Protein AF-A0A0J9U0A6-F1 (afdb_monomer)

pLDDT: mean 77.42, std 17.1, range [29.11, 96.19]

Solvent-accessible surface area (backbone atoms only — not comparable to full-atom values): 11423 Å² total; per-residue (Å²): 134,82,76,80,80,79,71,84,78,78,53,55,65,60,54,49,55,50,34,58,77,68,61,58,59,59,79,59,42,63,74,74,61,66,79,68,79,64,63,93,48,80,69,36,52,88,35,67,52,95,61,72,86,31,48,66,60,28,51,53,36,28,49,50,50,53,50,50,40,59,47,27,71,47,81,54,62,71,63,29,52,52,51,33,61,46,47,34,39,54,53,42,44,54,51,26,68,72,67,70,45,39,79,43,32,62,89,76,38,91,59,41,67,63,55,63,49,32,61,77,62,54,82,55,54,94,47,100,59,81,80,62,66,71,80,83,66,88,90,46,27,30,44,56,44,48,41,49,39,52,46,50,48,49,64,74,41,41,67,65,52,56,62,59,49,79,74,71,70,60,65,65,59,51,56,46,49,56,52,47,50,50,55,52,52,56,56,57,62,76,76,113

InterPro domains:
  IPR008780 Plasmodium vivax Vir [PF05795] (22-166)

Structure (mmCIF, N/CA/C/O backbone):
data_AF-A0A0J9U0A6-F1
#
_entry.id   AF-A0A0J9U0A6-F1
#
loop_
_atom_site.group_PDB
_atom_site.id
_atom_site.type_symbol
_atom_site.label_atom_id
_atom_site.label_alt_id
_atom_site.label_comp_id
_atom_site.label_asym_id
_atom_site.label_entity_id
_atom_site.label_seq_id
_atom_site.pdbx_PDB_ins_code
_atom_site.Cartn_x
_atom_site.Cartn_y
_atom_site.Cartn_z
_atom_site.occupancy
_atom_site.B_iso_or_equiv
_atom_site.auth_seq_id
_atom_site.auth_comp_id
_atom_site.auth_asym_id
_atom_site.auth_atom_id
_atom_site.pdbx_PDB_model_num
ATOM 1 N N . MET A 1 1 ? -22.517 29.466 -27.491 1.00 37.78 1 MET A N 1
ATOM 2 C CA . MET A 1 1 ? -21.811 28.963 -26.291 1.00 37.78 1 MET A CA 1
ATOM 3 C C . MET A 1 1 ? -21.551 27.479 -26.495 1.00 37.78 1 MET A C 1
ATOM 5 O O . MET A 1 1 ? -22.507 26.733 -26.661 1.00 37.78 1 MET A O 1
ATOM 9 N N . ALA A 1 2 ? -20.288 27.066 -26.609 1.00 37.69 2 ALA A N 1
ATOM 10 C CA . ALA A 1 2 ? -19.943 25.663 -26.819 1.00 37.69 2 ALA A CA 1
ATOM 11 C C . ALA A 1 2 ? -20.146 24.882 -25.512 1.00 37.69 2 ALA A C 1
ATOM 13 O O . ALA A 1 2 ? -19.613 25.260 -24.470 1.00 37.69 2 ALA A O 1
ATOM 14 N N . LYS A 1 3 ? -20.943 23.812 -25.573 1.00 31.53 3 LYS A N 1
ATOM 15 C CA . LYS A 1 3 ? -21.128 22.851 -24.481 1.00 31.53 3 LYS A CA 1
ATOM 16 C C . LYS A 1 3 ? -19.751 22.280 -24.110 1.00 31.53 3 LYS A C 1
ATOM 18 O O . LYS A 1 3 ? -19.055 21.833 -25.024 1.00 31.53 3 LYS A O 1
ATOM 23 N N . PRO A 1 4 ? -19.325 22.295 -22.833 1.00 37.16 4 PRO A N 1
ATOM 24 C CA . PRO A 1 4 ? -18.045 21.709 -22.467 1.00 37.16 4 PRO A CA 1
ATOM 25 C C . PRO A 1 4 ? -18.072 20.228 -22.848 1.00 37.16 4 PRO A C 1
ATOM 27 O O . PRO A 1 4 ? -18.982 19.491 -22.461 1.00 37.16 4 PRO A O 1
ATOM 30 N N . ALA A 1 5 ? -17.106 19.814 -23.669 1.00 34.69 5 ALA A N 1
ATOM 31 C CA . ALA A 1 5 ? -16.924 18.420 -24.029 1.00 34.69 5 ALA A CA 1
ATOM 32 C C . ALA A 1 5 ? -16.617 17.649 -22.742 1.00 34.69 5 ALA A C 1
ATOM 34 O O . ALA A 1 5 ? -15.553 17.814 -22.141 1.00 34.69 5 ALA A O 1
ATOM 35 N N . VAL A 1 6 ? -17.581 16.847 -22.288 1.00 39.19 6 VAL A N 1
ATOM 36 C CA . VAL A 1 6 ? -17.389 15.941 -21.158 1.00 39.19 6 VAL A CA 1
ATOM 37 C C . VAL A 1 6 ? -16.354 14.924 -21.610 1.00 39.19 6 VAL A C 1
ATOM 39 O O . VAL A 1 6 ? -16.625 14.047 -22.428 1.00 39.19 6 VAL A O 1
ATOM 42 N N . THR A 1 7 ? -15.130 15.109 -21.130 1.00 42.50 7 THR A N 1
ATOM 43 C CA . THR A 1 7 ? -14.046 14.156 -21.340 1.00 42.50 7 THR A CA 1
ATOM 44 C C . THR A 1 7 ? -14.505 12.817 -20.756 1.00 42.50 7 THR A C 1
ATOM 46 O O . THR A 1 7 ? -14.960 12.821 -19.610 1.00 42.50 7 THR A O 1
ATOM 49 N N . PRO A 1 8 ? -14.428 11.685 -21.480 1.00 46.38 8 PRO A N 1
ATOM 50 C CA . PRO A 1 8 ? -14.866 10.405 -20.937 1.00 46.38 8 PRO A CA 1
ATOM 51 C C . PRO A 1 8 ? -14.016 10.070 -19.709 1.00 46.38 8 PRO A C 1
ATOM 53 O O . PRO A 1 8 ? -12.821 9.799 -19.828 1.00 46.38 8 PRO A O 1
ATOM 56 N N . VAL A 1 9 ? -14.615 10.133 -18.520 1.00 56.09 9 VAL A N 1
ATOM 57 C CA . VAL A 1 9 ? -13.974 9.668 -17.289 1.00 56.09 9 VAL A CA 1
ATOM 58 C C . VAL A 1 9 ? -13.986 8.150 -17.356 1.00 56.09 9 VAL A C 1
ATOM 60 O O . VAL A 1 9 ? -15.035 7.523 -17.264 1.00 56.09 9 VAL A O 1
ATOM 63 N N . ILE A 1 10 ? -12.820 7.561 -17.581 1.00 61.19 10 ILE A N 1
ATOM 64 C CA . ILE A 1 10 ? -12.669 6.108 -17.618 1.00 61.19 10 ILE A CA 1
ATOM 65 C C . ILE A 1 10 ? -12.859 5.571 -16.207 1.00 61.19 10 ILE A C 1
ATOM 67 O O . ILE A 1 10 ? -12.280 6.097 -15.249 1.00 61.19 10 ILE A O 1
ATOM 71 N N . SER A 1 11 ? -13.671 4.526 -16.082 1.00 69.94 11 SER A N 1
ATOM 72 C CA . SER A 1 11 ? -13.896 3.873 -14.799 1.00 69.94 11 SER A CA 1
ATOM 73 C C . SER A 1 11 ? -12.709 2.975 -14.432 1.00 69.94 11 SER A C 1
ATOM 75 O O . SER A 1 11 ? -12.018 2.451 -15.308 1.00 69.94 11 SER A O 1
ATOM 77 N N . ALA A 1 12 ? -12.471 2.751 -13.136 1.00 69.62 12 ALA A N 1
ATOM 78 C CA . ALA A 1 12 ? -11.478 1.766 -12.699 1.00 69.62 12 ALA A CA 1
ATOM 79 C C . ALA A 1 12 ? -11.759 0.371 -13.292 1.00 69.62 12 ALA A C 1
ATOM 81 O O . ALA A 1 12 ? -10.829 -0.329 -13.682 1.00 69.62 12 ALA A O 1
ATOM 82 N N . LYS A 1 13 ? -13.041 0.023 -13.456 1.00 72.19 13 LYS A N 1
ATOM 83 C CA . LYS A 1 13 ? -13.503 -1.245 -14.033 1.00 72.19 13 LYS A CA 1
ATOM 84 C C . LYS A 1 13 ? -13.041 -1.454 -15.477 1.00 72.19 13 LYS A C 1
ATOM 86 O O . LYS A 1 13 ? -12.636 -2.556 -15.837 1.00 72.19 13 LYS A O 1
ATOM 91 N N . ASP A 1 14 ? -13.070 -0.404 -16.296 1.00 69.81 14 ASP A N 1
ATOM 92 C CA . ASP A 1 14 ? -12.570 -0.486 -17.671 1.00 69.81 14 ASP A CA 1
ATOM 93 C C . ASP A 1 14 ? -11.065 -0.780 -17.666 1.00 69.81 14 ASP A C 1
ATOM 95 O O . ASP A 1 14 ? -10.601 -1.694 -18.346 1.00 69.81 14 ASP A O 1
ATOM 99 N N . LEU A 1 15 ? -10.305 -0.048 -16.845 1.00 67.06 15 LEU A N 1
ATOM 100 C CA . LEU A 1 15 ? -8.858 -0.228 -16.712 1.00 67.06 15 LEU A CA 1
ATOM 101 C C . LEU A 1 15 ? -8.478 -1.621 -16.179 1.00 67.06 15 LEU A C 1
ATOM 103 O O . LEU A 1 15 ? -7.454 -2.163 -16.588 1.00 67.06 15 LEU A O 1
ATOM 107 N N . GLU A 1 16 ? -9.281 -2.213 -15.292 1.00 73.19 16 GLU A N 1
ATOM 108 C CA . GLU A 1 16 ? -9.064 -3.580 -14.800 1.00 73.19 16 GLU A CA 1
ATOM 109 C C . GLU A 1 16 ? -9.235 -4.622 -15.895 1.00 73.19 16 GLU A C 1
ATOM 111 O O . GLU A 1 16 ? -8.347 -5.453 -16.080 1.00 73.19 16 GLU A O 1
ATOM 116 N N . LYS A 1 17 ? -10.338 -4.539 -16.650 1.00 74.56 17 LYS A N 1
ATOM 117 C CA . LYS A 1 17 ? -10.610 -5.444 -17.770 1.00 74.56 17 LYS A CA 1
ATOM 118 C C . LYS A 1 17 ? -9.452 -5.439 -18.767 1.00 74.56 17 LYS A C 1
ATOM 120 O O . LYS A 1 17 ? -8.983 -6.479 -19.211 1.00 74.56 17 LYS A O 1
ATOM 125 N N . ILE A 1 18 ? -8.945 -4.249 -19.056 1.00 67.81 18 ILE A N 1
ATOM 126 C CA . ILE A 1 18 ? -7.792 -4.037 -19.926 1.00 67.81 18 ILE A CA 1
ATOM 127 C C . ILE A 1 18 ? -6.525 -4.677 -19.344 1.00 67.81 18 ILE A C 1
ATOM 129 O O . ILE A 1 18 ? -5.776 -5.342 -20.057 1.00 67.81 18 ILE A O 1
ATOM 133 N N . ALA A 1 19 ? -6.246 -4.454 -18.056 1.00 70.88 19 ALA A N 1
ATOM 134 C CA . ALA A 1 19 ? -5.067 -5.019 -17.404 1.00 70.88 19 ALA A CA 1
ATOM 135 C C . ALA A 1 19 ? -5.094 -6.557 -17.410 1.00 70.88 19 ALA A C 1
ATOM 137 O O . ALA A 1 19 ? -4.038 -7.186 -17.502 1.00 70.88 19 ALA A O 1
ATOM 138 N N . GLU A 1 20 ? -6.288 -7.149 -17.345 1.00 75.94 20 GLU A N 1
ATOM 139 C CA . GLU A 1 20 ? -6.523 -8.588 -17.472 1.00 75.94 20 GLU A CA 1
ATOM 140 C C . GLU A 1 20 ? -6.331 -9.086 -18.909 1.00 75.94 20 GLU A C 1
ATOM 142 O O . GLU A 1 20 ? -5.559 -10.023 -19.115 1.00 75.94 20 GLU A O 1
ATOM 147 N N . GLU A 1 21 ? -6.946 -8.432 -19.902 1.00 72.31 21 GLU A N 1
ATOM 148 C CA . GLU A 1 21 ? -6.785 -8.750 -21.332 1.00 72.31 21 GLU A CA 1
ATOM 149 C C . GLU A 1 21 ? -5.304 -8.739 -21.748 1.00 72.31 21 GLU A C 1
ATOM 151 O O . GLU A 1 21 ? -4.822 -9.648 -22.425 1.00 72.31 21 GLU A O 1
ATOM 156 N N . LEU A 1 22 ? -4.551 -7.748 -21.268 1.00 68.75 22 LEU A N 1
ATOM 157 C CA . LEU A 1 22 ? -3.127 -7.585 -21.559 1.00 68.75 22 LEU A CA 1
ATOM 158 C C . LEU A 1 22 ? -2.205 -8.406 -20.644 1.00 68.75 22 LEU A C 1
ATOM 160 O O . LEU A 1 22 ? -0.981 -8.346 -20.797 1.00 68.75 22 LEU A O 1
ATOM 164 N N . LYS A 1 23 ? -2.770 -9.169 -19.698 1.00 71.75 23 LYS A N 1
ATOM 165 C CA . LYS A 1 23 ? -2.043 -9.971 -18.699 1.00 71.75 23 LYS A CA 1
ATOM 166 C C . LYS A 1 23 ? -0.973 -9.162 -17.946 1.00 71.75 23 LYS A C 1
ATOM 168 O O . LYS A 1 23 ? 0.093 -9.681 -17.631 1.00 71.75 23 LYS A O 1
ATOM 173 N N . LEU A 1 24 ? -1.247 -7.887 -17.656 1.00 68.62 24 LEU A N 1
ATOM 174 C CA . LEU A 1 24 ? -0.290 -6.960 -17.024 1.00 68.62 24 LEU A CA 1
ATOM 175 C C . LEU A 1 24 ? -0.207 -7.118 -15.502 1.00 68.62 24 LEU A C 1
ATOM 177 O O . LEU A 1 24 ? 0.752 -6.653 -14.887 1.00 68.62 24 LEU A O 1
ATOM 181 N N . LYS A 1 25 ? -1.212 -7.756 -14.889 1.00 62.50 25 LYS A N 1
ATOM 182 C CA . LYS A 1 25 ? -1.299 -7.990 -13.437 1.00 62.50 25 LYS A CA 1
ATOM 183 C C . LYS A 1 25 ? -0.138 -8.844 -12.884 1.00 62.50 25 LYS A C 1
ATOM 185 O O . LYS A 1 25 ? 0.204 -8.742 -11.713 1.00 62.50 25 LYS A O 1
ATOM 190 N N . THR A 1 26 ? 0.527 -9.642 -13.719 1.00 60.81 26 THR A N 1
ATOM 191 C CA . THR A 1 26 ? 1.340 -10.786 -13.271 1.00 60.81 26 THR A CA 1
ATOM 192 C C . THR A 1 26 ? 2.648 -10.445 -12.543 1.00 60.81 26 THR A C 1
ATOM 194 O O . THR A 1 26 ? 3.095 -11.248 -11.732 1.00 60.81 26 THR A O 1
ATOM 197 N N . PHE A 1 27 ? 3.273 -9.278 -12.757 1.00 58.69 27 PHE A N 1
ATOM 198 C CA . PHE A 1 27 ? 4.622 -9.041 -12.205 1.00 58.69 27 PHE A CA 1
ATOM 199 C C . PHE A 1 27 ? 4.643 -8.775 -10.692 1.00 58.69 27 PHE A C 1
ATOM 201 O O . PHE A 1 27 ? 5.510 -9.270 -9.968 1.00 58.69 27 PHE A O 1
ATOM 208 N N . TYR A 1 28 ? 3.700 -7.966 -10.209 1.00 67.94 28 TYR A N 1
ATOM 209 C CA . TYR A 1 28 ? 3.617 -7.626 -8.791 1.00 67.94 28 TYR A CA 1
ATOM 210 C C . TYR A 1 28 ? 2.664 -8.556 -8.057 1.00 67.94 28 TYR A C 1
ATOM 212 O O . T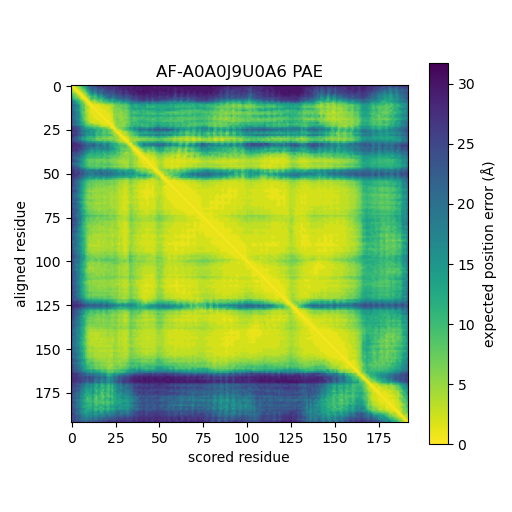YR A 1 28 ? 2.948 -8.936 -6.921 1.00 67.94 28 TYR A O 1
ATOM 220 N N . ASP A 1 29 ? 1.570 -8.962 -8.699 1.00 66.38 29 ASP A N 1
ATOM 221 C CA . ASP A 1 29 ? 0.542 -9.732 -8.020 1.00 66.38 29 ASP A CA 1
ATOM 222 C C . ASP A 1 29 ? 1.099 -11.083 -7.537 1.00 66.38 29 ASP A C 1
ATOM 224 O O . ASP A 1 29 ? 0.850 -11.433 -6.396 1.00 66.38 29 ASP A O 1
ATOM 228 N N . ASP A 1 30 ? 2.009 -11.763 -8.242 1.00 72.19 30 ASP A N 1
ATOM 229 C CA . ASP A 1 30 ? 2.648 -12.993 -7.725 1.00 72.19 30 ASP A CA 1
ATOM 230 C C . ASP A 1 30 ? 3.399 -12.802 -6.389 1.00 72.19 30 ASP A C 1
ATOM 232 O O . ASP A 1 30 ? 3.456 -13.709 -5.551 1.00 72.19 30 ASP A O 1
ATOM 236 N N . PHE A 1 31 ? 3.974 -11.617 -6.158 1.00 78.81 31 PHE A N 1
ATOM 237 C CA . PHE A 1 31 ? 4.655 -11.284 -4.904 1.00 78.81 31 PHE A CA 1
ATOM 238 C C . PHE A 1 31 ? 3.658 -11.018 -3.767 1.00 78.81 31 PHE A C 1
ATOM 240 O O . PHE A 1 31 ? 3.891 -11.434 -2.627 1.00 78.81 31 PHE A O 1
ATOM 247 N N . PHE A 1 32 ? 2.542 -10.352 -4.078 1.00 78.50 32 PHE A N 1
ATOM 248 C CA . PHE A 1 32 ? 1.538 -9.919 -3.101 1.00 78.50 32 PHE A CA 1
ATOM 249 C C . PHE A 1 32 ? 0.385 -10.924 -2.893 1.00 78.50 32 PHE A C 1
ATOM 251 O O . PHE A 1 32 ? -0.249 -10.909 -1.843 1.00 78.50 32 PHE A O 1
ATOM 258 N N . LEU A 1 33 ? 0.150 -11.846 -3.832 1.00 70.94 33 LEU A N 1
ATOM 259 C CA . LEU A 1 33 ? -0.950 -12.819 -3.828 1.00 70.94 33 LEU A CA 1
ATOM 260 C C . LEU A 1 33 ? -0.649 -14.097 -3.045 1.00 70.94 33 LEU A C 1
ATOM 262 O O . LEU A 1 33 ? -1.589 -14.801 -2.680 1.00 70.94 33 LEU A O 1
ATOM 266 N N . LYS A 1 34 ? 0.626 -14.451 -2.804 1.00 59.38 34 LYS A N 1
ATOM 267 C CA . LYS A 1 34 ? 0.972 -15.751 -2.195 1.00 59.38 34 LYS A CA 1
ATOM 268 C C . LYS A 1 34 ? 0.259 -15.928 -0.855 1.00 59.38 34 LYS A C 1
ATOM 270 O O . LYS A 1 34 ? 0.662 -15.337 0.142 1.00 59.38 34 LYS A O 1
ATOM 275 N N . SER A 1 35 ? -0.740 -16.802 -0.834 1.00 53.44 35 SER A N 1
ATOM 276 C CA . SER A 1 35 ? -1.787 -16.982 0.179 1.00 53.44 35 SER A CA 1
ATOM 277 C C . SER A 1 35 ? -1.355 -17.687 1.469 1.00 53.44 35 SER A C 1
ATOM 279 O O . SER A 1 35 ? -2.183 -18.305 2.138 1.00 53.44 35 SER A O 1
ATOM 281 N N . GLU A 1 36 ? -0.071 -17.655 1.829 1.00 62.94 36 GLU A N 1
ATOM 282 C CA . GLU A 1 36 ? 0.323 -18.186 3.136 1.00 62.94 36 GLU A CA 1
ATOM 283 C C . GLU A 1 36 ? -0.373 -17.365 4.217 1.00 62.94 36 GLU A C 1
ATOM 285 O O . GLU A 1 36 ? -0.343 -16.127 4.186 1.00 62.94 36 GLU A O 1
ATOM 290 N N . GLN A 1 37 ? -1.002 -18.075 5.153 1.00 66.38 37 GLN A N 1
ATOM 291 C CA . GLN A 1 37 ? -1.654 -17.468 6.301 1.00 66.38 37 GLN A CA 1
ATOM 292 C C . GLN A 1 37 ? -0.655 -16.536 6.997 1.00 66.38 37 GLN A C 1
ATOM 294 O O . GLN A 1 37 ? 0.461 -16.970 7.312 1.00 66.38 37 GLN A O 1
ATOM 299 N N . PRO A 1 38 ? -1.001 -15.252 7.187 1.00 69.75 38 PRO A N 1
ATOM 300 C CA . PRO A 1 38 ? -0.098 -14.319 7.829 1.00 69.75 38 PRO A CA 1
AT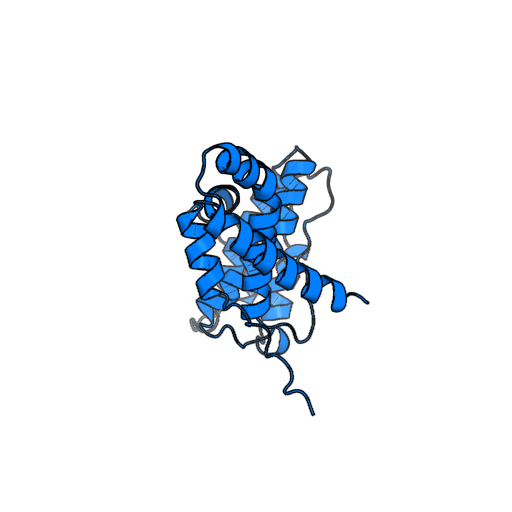OM 301 C C . PRO A 1 38 ? 0.259 -14.808 9.236 1.00 69.75 38 PRO A C 1
ATOM 303 O O . PRO A 1 38 ? -0.616 -15.201 10.009 1.00 69.75 38 PRO A O 1
ATOM 306 N N . LYS A 1 39 ? 1.550 -14.792 9.575 1.00 79.88 39 LYS A N 1
ATOM 307 C CA . LYS A 1 39 ? 1.995 -15.110 10.936 1.00 79.88 39 LYS A CA 1
ATOM 308 C C . LYS A 1 39 ? 1.559 -13.990 11.886 1.00 79.88 39 LYS A C 1
ATOM 310 O O . LYS A 1 39 ? 1.524 -12.838 11.451 1.00 79.88 39 LYS A O 1
ATOM 315 N N . PRO A 1 40 ? 1.273 -14.288 13.166 1.00 83.62 40 PRO A N 1
ATOM 316 C CA . PRO A 1 40 ? 1.069 -13.252 14.172 1.00 83.62 40 PRO A CA 1
ATOM 317 C C . PRO A 1 40 ? 2.245 -12.271 14.185 1.00 83.62 40 PRO A C 1
ATOM 319 O O . PRO A 1 40 ? 3.399 -12.693 14.130 1.00 83.62 40 PRO A O 1
ATOM 322 N N . ALA A 1 41 ? 1.948 -10.976 14.268 1.00 87.88 41 ALA A N 1
ATOM 323 C CA . ALA A 1 41 ? 2.955 -9.924 14.257 1.00 87.88 41 ALA A CA 1
ATOM 324 C C . ALA A 1 41 ? 2.672 -8.894 15.352 1.00 87.88 41 ALA A C 1
ATOM 326 O O . ALA A 1 41 ? 1.570 -8.346 15.424 1.00 87.88 41 ALA A O 1
ATOM 327 N N . ASP A 1 42 ? 3.683 -8.589 16.169 1.00 91.44 42 ASP A N 1
ATOM 328 C CA . ASP A 1 42 ? 3.570 -7.643 17.286 1.00 91.44 42 ASP A CA 1
ATOM 329 C C . ASP A 1 42 ? 3.008 -6.268 16.884 1.00 91.44 42 ASP A C 1
ATOM 331 O O . ASP A 1 42 ? 2.118 -5.776 17.585 1.00 91.44 42 ASP A O 1
ATOM 335 N N . PRO A 1 43 ? 3.409 -5.659 15.744 1.00 92.31 43 PRO A N 1
ATOM 336 C CA . PRO A 1 43 ? 2.822 -4.399 15.287 1.00 92.31 43 PRO A CA 1
ATOM 337 C C . PRO A 1 43 ? 1.302 -4.443 15.068 1.00 92.31 43 PRO A C 1
ATOM 339 O O . PRO A 1 43 ? 0.658 -3.395 15.113 1.00 92.31 43 PRO A O 1
ATOM 342 N N . CYS A 1 44 ? 0.729 -5.632 14.852 1.00 94.12 44 CYS A N 1
ATOM 343 C CA . CYS A 1 44 ? -0.690 -5.842 14.569 1.00 94.12 44 CYS A CA 1
ATOM 344 C C . CYS A 1 44 ? -1.542 -6.151 15.802 1.00 94.12 44 CYS A C 1
ATOM 346 O O . CYS A 1 44 ? -2.767 -6.190 15.686 1.00 94.12 44 CYS A O 1
ATOM 348 N N . LYS A 1 45 ? -0.934 -6.314 16.985 1.00 91.75 45 LYS A N 1
ATOM 349 C CA . LYS A 1 45 ? -1.653 -6.605 18.240 1.00 91.75 45 LYS A CA 1
ATOM 350 C C . LYS A 1 45 ? -2.695 -5.546 18.608 1.00 91.75 45 LYS A C 1
ATOM 352 O O . LYS A 1 45 ? -3.687 -5.853 19.250 1.00 91.75 45 LYS A O 1
ATOM 357 N N . ILE A 1 46 ? -2.533 -4.308 18.140 1.00 90.25 46 ILE A N 1
ATOM 358 C CA . ILE A 1 46 ? -3.506 -3.216 18.341 1.00 90.25 46 ILE A CA 1
ATOM 359 C C . ILE A 1 46 ? -4.885 -3.482 17.705 1.00 90.25 46 ILE A C 1
ATOM 361 O O . ILE A 1 46 ? -5.869 -2.820 18.047 1.00 90.25 46 ILE A O 1
ATOM 365 N N . PHE A 1 47 ? -4.955 -4.434 16.770 1.00 90.50 47 PHE A N 1
ATOM 366 C CA . PHE A 1 47 ? -6.186 -4.882 16.119 1.00 90.50 47 PHE A CA 1
ATOM 367 C C . PHE A 1 47 ? -6.715 -6.197 16.709 1.00 90.50 47 PHE A C 1
ATOM 369 O O . PHE A 1 47 ? -7.723 -6.717 16.238 1.00 90.50 47 PHE A O 1
ATOM 376 N N . GLU A 1 48 ? -6.060 -6.749 17.733 1.00 86.56 48 GLU A N 1
ATOM 377 C CA . GLU A 1 48 ? -6.567 -7.910 18.459 1.00 86.56 48 GLU A CA 1
ATOM 378 C C . GLU A 1 48 ? -7.682 -7.459 19.396 1.00 86.56 48 GLU A C 1
ATOM 380 O O . GLU A 1 48 ? -7.458 -6.746 20.373 1.00 86.56 48 GLU A O 1
ATOM 385 N N . THR A 1 49 ? -8.910 -7.854 19.073 1.00 78.00 49 THR A N 1
ATOM 386 C CA . THR A 1 49 ? -10.083 -7.589 19.904 1.00 78.00 49 THR A CA 1
ATOM 387 C C . THR A 1 49 ? -10.851 -8.888 20.151 1.00 78.00 49 THR A C 1
ATOM 389 O O . THR A 1 49 ? -10.945 -9.708 19.235 1.00 78.00 49 THR A O 1
ATOM 392 N N . PRO A 1 50 ? -11.417 -9.091 21.358 1.00 72.12 50 PRO A N 1
ATOM 393 C CA . PRO A 1 50 ? -12.254 -10.260 21.650 1.00 72.12 50 PRO A CA 1
ATOM 394 C C . PRO A 1 50 ? -13.483 -10.337 20.734 1.00 72.12 50 PRO A C 1
ATOM 396 O O . PRO A 1 50 ? -13.833 -11.402 20.231 1.00 72.12 50 PRO A O 1
ATOM 399 N N . ASP A 1 51 ? -14.090 -9.184 20.451 1.00 67.19 51 ASP A N 1
ATOM 400 C CA . ASP A 1 51 ? -15.142 -9.052 19.452 1.00 67.19 51 ASP A CA 1
ATOM 401 C C . ASP A 1 51 ? -14.476 -8.883 18.085 1.00 67.19 51 ASP A C 1
ATOM 403 O O . ASP A 1 51 ? -13.696 -7.949 17.918 1.00 67.19 51 ASP A O 1
ATOM 407 N N . LYS A 1 52 ? -14.807 -9.702 17.083 1.00 72.62 52 LYS A N 1
ATOM 408 C CA . LYS A 1 52 ? -14.249 -9.702 15.705 1.00 72.62 52 LYS A CA 1
ATOM 409 C C . LYS A 1 52 ? -14.349 -8.378 14.910 1.00 72.62 52 LYS A C 1
ATOM 411 O O . LYS A 1 52 ? -14.075 -8.339 13.717 1.00 72.62 52 LYS A O 1
ATOM 416 N N . LYS A 1 53 ? -14.723 -7.272 15.555 1.00 75.00 53 LYS A N 1
ATOM 417 C CA . LYS A 1 53 ? -14.915 -5.927 14.995 1.00 75.00 53 LYS A CA 1
ATOM 418 C C . LYS A 1 53 ? -13.703 -5.394 14.224 1.00 75.00 53 LYS A C 1
ATOM 420 O O . LYS A 1 53 ? -13.911 -4.584 13.333 1.00 75.00 53 LYS A O 1
ATOM 425 N N . LYS A 1 54 ? -12.481 -5.832 14.557 1.00 83.38 54 LYS A N 1
ATOM 426 C CA . LYS A 1 54 ? -11.229 -5.413 13.897 1.00 83.38 54 LYS A CA 1
ATOM 427 C C . LYS A 1 54 ? -10.531 -6.527 13.107 1.00 83.38 54 LYS A C 1
ATOM 429 O O . LYS A 1 54 ? -9.341 -6.432 12.808 1.00 83.38 54 LYS A O 1
ATOM 434 N N . GLU A 1 55 ? -11.237 -7.618 12.803 1.00 88.12 55 GLU A N 1
ATOM 435 C CA . GLU A 1 55 ? -10.649 -8.772 12.108 1.00 88.12 55 GLU A CA 1
ATOM 436 C C . GLU A 1 55 ? -10.123 -8.391 10.715 1.00 88.12 55 GLU A C 1
ATOM 438 O O . GLU A 1 55 ? -9.038 -8.817 10.319 1.00 88.12 55 GLU A O 1
ATOM 443 N N . ASN A 1 56 ? -10.833 -7.507 10.013 1.00 89.25 56 ASN A N 1
ATOM 444 C CA . ASN A 1 56 ? -10.422 -7.002 8.707 1.00 89.25 56 ASN A CA 1
ATOM 445 C C . ASN A 1 56 ? -9.126 -6.181 8.781 1.00 89.25 56 ASN A C 1
ATOM 447 O O . ASN A 1 56 ? -8.182 -6.436 8.033 1.00 89.25 56 ASN A O 1
ATOM 451 N N . GLU A 1 57 ? -9.043 -5.232 9.710 1.00 91.19 57 GLU A N 1
ATOM 452 C CA . GLU A 1 57 ? -7.848 -4.421 9.939 1.00 91.19 57 GLU A CA 1
ATOM 453 C C . GLU A 1 57 ? -6.661 -5.272 10.375 1.00 91.19 57 GLU A C 1
ATOM 455 O O . GLU A 1 57 ? -5.543 -5.073 9.896 1.00 91.19 57 GLU A O 1
ATOM 460 N N . ARG A 1 58 ? -6.902 -6.261 11.244 1.00 91.88 58 ARG A N 1
ATOM 461 C CA . ARG A 1 58 ? -5.880 -7.227 11.642 1.00 91.88 58 ARG A CA 1
ATOM 462 C C . ARG A 1 58 ? -5.351 -7.971 10.419 1.00 91.88 58 ARG A C 1
ATOM 464 O O . ARG A 1 58 ? -4.139 -8.047 10.247 1.00 91.88 58 ARG A O 1
ATOM 471 N N . ASN A 1 59 ? -6.228 -8.453 9.541 1.00 90.50 59 ASN A N 1
ATOM 472 C CA . ASN A 1 59 ? -5.829 -9.163 8.327 1.00 90.50 59 ASN A CA 1
ATOM 473 C C . ASN A 1 59 ? -4.997 -8.283 7.380 1.00 90.50 59 ASN A C 1
ATOM 475 O O . ASN A 1 59 ? -3.947 -8.733 6.915 1.00 90.50 59 ASN A O 1
ATOM 479 N N . ILE A 1 60 ? -5.401 -7.026 7.147 1.00 92.44 60 ILE A N 1
ATOM 480 C CA . ILE A 1 60 ? -4.603 -6.065 6.359 1.00 92.44 60 ILE A CA 1
ATOM 481 C C . ILE A 1 60 ? -3.233 -5.872 7.001 1.00 92.44 60 ILE A C 1
ATOM 483 O O . ILE A 1 60 ? -2.213 -5.955 6.317 1.00 92.44 60 ILE A O 1
ATOM 487 N N . CYS A 1 61 ? -3.202 -5.637 8.314 1.00 94.56 61 CYS A N 1
ATOM 488 C CA . CYS A 1 61 ? -1.965 -5.414 9.044 1.00 94.56 61 CYS A CA 1
ATOM 489 C C . CYS A 1 61 ? -1.004 -6.594 8.888 1.00 94.56 61 CYS A C 1
ATOM 491 O O . CYS A 1 61 ? 0.151 -6.394 8.519 1.00 94.56 61 CYS A O 1
ATOM 493 N N . LEU A 1 62 ? -1.468 -7.826 9.114 1.00 92.75 62 LEU A N 1
ATOM 494 C CA . LEU A 1 62 ? -0.597 -8.999 9.059 1.00 92.75 62 LEU A CA 1
ATOM 495 C C . LEU A 1 62 ? -0.051 -9.240 7.640 1.00 92.75 62 LEU A C 1
ATOM 497 O O . LEU A 1 62 ? 1.126 -9.574 7.482 1.00 92.75 62 LEU A O 1
ATOM 501 N N . LYS A 1 63 ? -0.866 -9.019 6.598 1.00 92.38 63 LYS A N 1
ATOM 502 C CA . LYS A 1 63 ? -0.386 -9.045 5.207 1.00 92.38 63 LYS A CA 1
ATOM 503 C C . LYS A 1 63 ? 0.662 -7.951 4.959 1.00 92.38 63 LYS A C 1
ATOM 505 O O . LYS A 1 63 ? 1.723 -8.238 4.410 1.00 92.38 63 LYS A O 1
ATOM 510 N N . LEU A 1 64 ? 0.406 -6.721 5.416 1.00 93.75 64 LEU A N 1
ATOM 511 C CA . LEU A 1 64 ? 1.322 -5.586 5.268 1.00 93.75 64 LEU A CA 1
ATOM 512 C C . LEU A 1 64 ? 2.680 -5.866 5.929 1.00 93.75 64 LEU A C 1
ATOM 514 O O . LEU A 1 64 ? 3.709 -5.648 5.292 1.00 93.75 64 LEU A O 1
ATOM 518 N N . VAL A 1 65 ? 2.696 -6.394 7.160 1.00 93.31 65 VAL A N 1
ATOM 519 C CA . VAL A 1 65 ? 3.936 -6.791 7.852 1.00 93.31 65 VAL A CA 1
ATOM 520 C C . VAL A 1 65 ? 4.721 -7.800 7.019 1.00 93.31 65 VAL A C 1
ATOM 522 O O . VAL A 1 65 ? 5.895 -7.577 6.735 1.00 93.31 65 VAL A O 1
ATOM 525 N N . ARG A 1 66 ? 4.061 -8.861 6.548 1.00 91.25 66 ARG A N 1
ATOM 526 C CA . ARG A 1 66 ? 4.705 -9.897 5.733 1.00 91.25 66 ARG A CA 1
ATOM 527 C C . ARG A 1 66 ? 5.306 -9.340 4.443 1.00 91.25 66 ARG A C 1
ATOM 529 O O . ARG A 1 66 ? 6.395 -9.751 4.047 1.00 91.25 66 ARG A O 1
ATOM 536 N N . HIS A 1 67 ? 4.615 -8.427 3.762 1.00 91.50 67 HIS A N 1
ATOM 537 C CA . HIS A 1 67 ? 5.163 -7.801 2.559 1.00 91.50 67 HIS A CA 1
ATOM 538 C C . HIS A 1 67 ? 6.377 -6.931 2.881 1.00 91.50 67 HIS A C 1
ATOM 540 O O . HIS A 1 67 ? 7.370 -6.999 2.163 1.00 91.50 67 HIS A O 1
ATOM 546 N N . LEU A 1 68 ? 6.335 -6.161 3.969 1.00 92.44 68 LEU A N 1
ATOM 547 C CA . LEU A 1 68 ? 7.467 -5.348 4.413 1.00 92.44 68 LEU A CA 1
ATOM 548 C C . LEU A 1 68 ? 8.700 -6.203 4.740 1.00 92.44 68 LEU A C 1
ATOM 550 O O . LEU A 1 68 ? 9.799 -5.863 4.306 1.00 92.44 68 LEU A O 1
ATOM 554 N N . GLU A 1 69 ? 8.520 -7.324 5.440 1.00 90.62 69 GLU A N 1
ATOM 555 C CA . GLU A 1 69 ? 9.591 -8.284 5.743 1.00 90.62 69 GLU A CA 1
ATOM 556 C C . GLU A 1 69 ? 10.202 -8.862 4.462 1.00 90.62 69 GLU A C 1
ATOM 558 O O . GLU A 1 69 ? 11.409 -8.744 4.254 1.00 90.62 69 GLU A O 1
ATOM 563 N N . LYS A 1 70 ? 9.367 -9.377 3.548 1.00 89.69 70 LYS A N 1
ATOM 564 C CA . LYS A 1 70 ? 9.821 -9.927 2.260 1.00 89.69 70 LYS A CA 1
ATOM 565 C C . LYS A 1 70 ? 10.542 -8.899 1.394 1.00 89.69 70 LYS A C 1
ATOM 567 O O . LYS A 1 70 ? 11.516 -9.233 0.731 1.00 89.69 70 LYS A O 1
ATOM 572 N N . ILE A 1 71 ? 10.074 -7.649 1.371 1.00 91.44 71 ILE A N 1
ATOM 573 C CA . ILE A 1 71 ? 10.766 -6.572 0.647 1.00 91.44 71 ILE A CA 1
ATOM 574 C C . ILE A 1 71 ? 12.113 -6.258 1.316 1.00 91.44 71 ILE A C 1
ATOM 576 O O . ILE A 1 71 ? 13.083 -5.948 0.627 1.00 91.44 71 ILE A O 1
ATOM 580 N N . GLY A 1 72 ? 12.192 -6.364 2.644 1.00 90.25 72 GLY A N 1
ATOM 581 C CA . GLY A 1 72 ? 13.424 -6.214 3.418 1.00 90.25 72 GLY A CA 1
ATOM 582 C C . GLY A 1 72 ? 14.533 -7.196 3.053 1.00 90.25 72 GLY A C 1
ATOM 583 O O . GLY A 1 72 ? 15.705 -6.837 3.124 1.00 90.25 72 GLY A O 1
ATOM 584 N N . GLU A 1 73 ? 14.169 -8.401 2.619 1.00 89.81 73 GLU A N 1
ATOM 585 C CA . GLU A 1 73 ? 15.103 -9.446 2.180 1.00 89.81 73 GLU A CA 1
ATOM 586 C C . GLU A 1 73 ? 15.693 -9.180 0.780 1.00 89.81 73 GLU A C 1
ATOM 588 O O . GLU A 1 73 ? 16.678 -9.807 0.386 1.00 89.81 73 GLU A O 1
ATOM 593 N N . ILE A 1 74 ? 15.123 -8.243 0.010 1.00 89.81 74 ILE A N 1
ATOM 594 C CA . ILE A 1 74 ? 15.579 -7.941 -1.351 1.00 89.81 74 ILE A CA 1
ATOM 595 C C . ILE A 1 74 ? 16.850 -7.088 -1.302 1.00 89.81 74 ILE A C 1
ATOM 597 O O . ILE A 1 74 ? 16.835 -5.919 -0.912 1.00 89.81 74 ILE A O 1
ATOM 601 N N . THR A 1 75 ? 17.954 -7.663 -1.777 1.00 89.69 75 THR A N 1
ATOM 602 C CA . THR A 1 75 ? 19.271 -7.009 -1.824 1.00 89.69 75 THR A CA 1
ATOM 603 C C . THR A 1 75 ? 19.456 -6.096 -3.036 1.00 89.69 75 THR A C 1
ATOM 605 O O . THR A 1 75 ? 20.242 -5.152 -2.980 1.00 89.69 75 THR A O 1
ATOM 608 N N . GLU A 1 76 ? 18.736 -6.344 -4.130 1.00 91.44 76 GLU A N 1
ATOM 609 C CA . GLU A 1 76 ? 18.789 -5.518 -5.336 1.00 91.44 76 GLU A CA 1
ATOM 610 C C . GLU A 1 76 ? 17.934 -4.252 -5.165 1.00 91.44 76 GLU A C 1
ATOM 612 O O . GLU A 1 76 ? 16.704 -4.318 -5.111 1.00 91.44 76 GLU A O 1
ATOM 617 N N . LYS A 1 77 ? 18.586 -3.083 -5.119 1.00 89.94 77 LYS A N 1
ATOM 618 C CA . LYS A 1 77 ? 17.927 -1.791 -4.865 1.00 89.94 77 LYS A CA 1
ATOM 619 C C . LYS A 1 77 ? 16.773 -1.489 -5.826 1.00 89.94 77 LYS A C 1
ATOM 621 O O . LYS A 1 77 ? 15.693 -1.142 -5.367 1.00 89.94 77 LYS A O 1
ATOM 626 N N . SER A 1 78 ? 16.987 -1.614 -7.136 1.00 90.12 78 SER A N 1
ATOM 627 C CA . SER A 1 78 ? 15.985 -1.309 -8.173 1.00 90.12 78 SER A CA 1
ATOM 628 C C . SER A 1 78 ? 14.713 -2.122 -7.982 1.00 90.12 78 SER A C 1
ATOM 630 O O . SER A 1 78 ? 13.616 -1.572 -7.895 1.00 90.12 78 SER A O 1
ATOM 632 N N . LYS A 1 79 ? 14.876 -3.439 -7.850 1.00 89.31 79 LYS A N 1
ATOM 633 C CA . LYS A 1 79 ? 13.777 -4.368 -7.608 1.00 89.31 79 LYS A CA 1
ATOM 634 C C . LYS A 1 79 ? 13.057 -4.059 -6.297 1.00 89.31 79 LYS A C 1
ATOM 636 O O . LYS A 1 79 ? 11.831 -4.010 -6.260 1.00 89.31 79 LYS A O 1
ATOM 641 N N . ARG A 1 80 ? 13.810 -3.805 -5.227 1.00 91.25 80 ARG A N 1
ATOM 642 C CA . ARG A 1 80 ? 13.259 -3.434 -3.922 1.00 91.25 80 ARG A CA 1
ATOM 643 C C . ARG A 1 80 ? 12.435 -2.145 -3.987 1.00 91.25 80 ARG A C 1
ATOM 645 O O . ARG A 1 80 ? 11.319 -2.114 -3.474 1.00 91.25 80 ARG A O 1
ATOM 652 N N . ASP A 1 81 ? 12.971 -1.102 -4.615 1.00 90.94 81 ASP A N 1
ATOM 653 C CA . ASP A 1 81 ? 12.309 0.197 -4.754 1.00 90.94 81 ASP A CA 1
ATOM 654 C C . ASP A 1 81 ? 11.008 0.060 -5.558 1.00 90.94 81 ASP A C 1
ATOM 656 O O . ASP A 1 81 ? 10.003 0.691 -5.228 1.00 90.94 81 ASP A O 1
ATOM 660 N N . ASP A 1 82 ? 10.977 -0.820 -6.558 1.00 89.69 82 ASP A N 1
ATOM 661 C CA . ASP A 1 82 ? 9.764 -1.135 -7.308 1.00 89.69 82 ASP A CA 1
ATOM 662 C C . ASP A 1 82 ? 8.683 -1.790 -6.439 1.00 89.69 82 ASP A C 1
ATOM 664 O O . ASP A 1 82 ? 7.531 -1.348 -6.473 1.00 89.69 82 ASP A O 1
ATOM 668 N N . TYR A 1 83 ? 9.035 -2.766 -5.596 1.00 91.31 83 TYR A N 1
ATOM 669 C CA . TYR A 1 83 ? 8.074 -3.353 -4.655 1.00 91.31 83 TYR A CA 1
ATOM 670 C C . TYR A 1 83 ? 7.627 -2.365 -3.571 1.00 91.31 83 TYR A C 1
ATOM 672 O O . TYR A 1 83 ? 6.434 -2.304 -3.276 1.00 91.31 83 TYR A O 1
ATOM 680 N N . CYS A 1 84 ? 8.532 -1.549 -3.014 1.00 92.38 84 CYS A N 1
ATOM 681 C CA . CYS A 1 84 ? 8.154 -0.498 -2.062 1.00 92.38 84 CYS A CA 1
ATOM 682 C C . CYS A 1 84 ? 7.165 0.499 -2.691 1.00 92.38 84 CYS A C 1
ATOM 684 O O . CYS A 1 84 ? 6.180 0.880 -2.059 1.00 92.38 84 CYS A O 1
ATOM 686 N N . ASN A 1 85 ? 7.401 0.916 -3.939 1.00 90.88 85 ASN A N 1
ATOM 687 C CA . ASN A 1 85 ? 6.509 1.830 -4.649 1.00 90.88 85 ASN A CA 1
ATOM 688 C C . ASN A 1 85 ? 5.137 1.199 -4.919 1.00 90.88 85 ASN A C 1
ATOM 690 O O . ASN A 1 85 ? 4.116 1.873 -4.765 1.00 90.88 85 ASN A O 1
ATOM 694 N N . TYR A 1 86 ? 5.101 -0.084 -5.294 1.00 91.88 86 TYR A N 1
ATOM 695 C CA . TYR A 1 86 ? 3.848 -0.799 -5.532 1.00 91.88 86 TYR A CA 1
ATOM 696 C C . TYR A 1 86 ? 3.051 -1.068 -4.249 1.00 91.88 86 TYR A C 1
ATOM 698 O O . TYR A 1 86 ? 1.821 -1.057 -4.285 1.00 91.88 86 TYR A O 1
ATOM 706 N N . LEU A 1 87 ? 3.726 -1.244 -3.106 1.00 93.94 87 LEU A N 1
ATOM 707 C CA . LEU A 1 87 ? 3.097 -1.542 -1.813 1.00 93.94 87 LEU A CA 1
ATOM 708 C C . LEU A 1 87 ? 2.012 -0.523 -1.428 1.00 93.94 87 LEU A C 1
ATOM 710 O O . LEU A 1 87 ? 0.988 -0.908 -0.872 1.00 93.94 87 LEU A O 1
ATOM 714 N N . THR A 1 88 ? 2.198 0.757 -1.777 1.00 94.00 88 THR A N 1
ATOM 715 C CA . THR A 1 88 ? 1.163 1.792 -1.596 1.00 94.00 88 THR A CA 1
ATOM 716 C C . THR A 1 88 ? -0.133 1.409 -2.306 1.00 94.00 88 THR A C 1
ATOM 718 O O . THR A 1 88 ? -1.200 1.447 -1.704 1.00 94.00 88 THR A O 1
ATOM 721 N N . TYR A 1 89 ? -0.052 1.017 -3.576 1.00 92.31 89 TYR A N 1
ATOM 722 C CA . TYR A 1 89 ? -1.230 0.673 -4.364 1.00 92.31 89 TYR A CA 1
ATOM 723 C C . TYR A 1 89 ? -1.891 -0.616 -3.889 1.00 92.31 89 TYR A C 1
ATOM 725 O O . TYR A 1 89 ? -3.114 -0.675 -3.832 1.00 92.31 89 TYR A O 1
ATOM 733 N N . TRP A 1 90 ? -1.094 -1.621 -3.518 1.00 93.44 90 TRP A N 1
ATOM 734 C CA . TRP A 1 90 ? -1.608 -2.844 -2.904 1.00 93.44 90 TRP A CA 1
ATOM 735 C C . TRP A 1 90 ? -2.389 -2.541 -1.613 1.00 93.44 90 TRP A C 1
ATOM 737 O O . TRP A 1 90 ? -3.507 -3.020 -1.453 1.00 93.44 90 TRP A O 1
ATOM 747 N N . PHE A 1 91 ? -1.851 -1.684 -0.738 1.00 95.12 91 PHE A N 1
ATOM 748 C CA . PHE A 1 91 ? -2.485 -1.334 0.535 1.00 95.12 91 PHE A CA 1
ATOM 749 C C . PHE A 1 91 ? -3.865 -0.683 0.351 1.00 95.12 91 PHE A C 1
ATOM 751 O O . PHE A 1 91 ? -4.822 -1.085 1.008 1.00 95.12 91 PHE A O 1
ATOM 758 N N . TYR A 1 92 ? -3.995 0.291 -0.557 1.00 94.81 92 TYR A N 1
ATOM 759 C CA . TYR A 1 92 ? -5.294 0.924 -0.824 1.00 94.81 92 TYR A CA 1
ATOM 760 C C . TYR A 1 92 ? -6.290 -0.004 -1.523 1.00 94.81 92 TYR A C 1
ATOM 762 O O . TYR A 1 92 ? -7.490 0.117 -1.286 1.00 94.81 92 TYR A O 1
ATOM 770 N N . ASP A 1 93 ? -5.816 -0.927 -2.360 1.00 90.56 93 ASP A N 1
ATOM 771 C CA . ASP A 1 93 ? -6.684 -1.914 -3.004 1.00 90.56 93 ASP A CA 1
ATOM 772 C C . ASP A 1 93 ? -7.278 -2.883 -1.969 1.00 90.56 93 ASP A C 1
ATOM 774 O O . ASP A 1 93 ? -8.484 -3.101 -1.960 1.00 90.56 93 ASP A O 1
ATOM 778 N N . GLU A 1 94 ? -6.472 -3.355 -1.009 1.00 91.56 94 GLU A N 1
ATOM 779 C CA . GLU A 1 94 ? -6.945 -4.183 0.114 1.00 91.56 94 GLU A CA 1
ATOM 780 C C . GLU A 1 94 ? -7.966 -3.450 1.001 1.00 91.56 94 GLU A C 1
ATOM 782 O O . GLU A 1 94 ? -8.942 -4.057 1.442 1.00 91.56 94 GLU A O 1
ATOM 787 N N . LEU A 1 95 ? -7.794 -2.138 1.231 1.00 93.25 95 LEU A N 1
ATOM 788 C CA . LEU A 1 95 ? -8.818 -1.326 1.903 1.00 93.25 95 LEU A CA 1
ATOM 789 C C . LEU A 1 95 ? -10.126 -1.313 1.096 1.00 93.25 95 LEU A C 1
ATOM 791 O O . LEU A 1 95 ? -11.201 -1.496 1.667 1.00 93.25 95 LEU A O 1
ATOM 795 N N . GLY A 1 96 ? -10.043 -1.121 -0.223 1.00 90.50 96 GLY A N 1
ATOM 796 C CA . GLY A 1 96 ? -11.205 -1.114 -1.114 1.00 90.50 96 GLY A CA 1
ATOM 797 C C . GLY A 1 96 ? -11.981 -2.428 -1.091 1.00 90.50 96 GLY A C 1
ATOM 798 O O . GLY A 1 96 ? -13.202 -2.414 -0.936 1.00 90.50 96 GLY A O 1
ATOM 799 N N . GLU A 1 97 ? -11.274 -3.554 -1.158 1.00 88.00 97 GLU A N 1
ATOM 800 C CA . GLU A 1 97 ? -11.863 -4.899 -1.125 1.00 88.00 97 GLU A CA 1
ATOM 801 C C . GLU A 1 97 ? -12.575 -5.196 0.204 1.00 88.00 97 GLU A C 1
ATOM 803 O O . GLU A 1 97 ? -13.665 -5.774 0.230 1.00 88.00 97 GLU A O 1
ATOM 808 N N . ILE A 1 98 ? -11.997 -4.755 1.324 1.00 87.56 98 ILE A N 1
ATOM 809 C CA . ILE A 1 98 ? -12.562 -4.976 2.659 1.00 87.56 98 ILE A CA 1
ATOM 810 C C . ILE A 1 98 ? -13.780 -4.097 2.929 1.00 87.56 98 ILE A C 1
ATOM 812 O O . ILE A 1 98 ? -14.794 -4.589 3.429 1.00 87.56 98 ILE A O 1
ATOM 816 N N . TYR A 1 99 ? -13.697 -2.803 2.614 1.00 86.06 99 TYR A N 1
ATOM 817 C CA . TYR A 1 99 ? -14.796 -1.876 2.880 1.00 86.06 99 TYR A CA 1
ATOM 818 C C . TYR A 1 99 ? -15.893 -1.936 1.815 1.00 86.06 99 TYR A C 1
ATOM 820 O O . TYR A 1 99 ? -16.990 -1.442 2.069 1.00 86.06 99 TYR A O 1
ATOM 828 N N . LYS A 1 100 ? -15.613 -2.538 0.648 1.00 88.00 100 LYS A N 1
ATOM 829 C CA . LYS A 1 100 ? -16.517 -2.652 -0.511 1.00 88.00 100 LYS A CA 1
ATOM 830 C C . LYS A 1 100 ? -17.105 -1.314 -0.966 1.00 88.00 100 LYS A C 1
ATOM 832 O O . LYS A 1 100 ? -18.162 -1.266 -1.590 1.00 88.00 100 LYS A O 1
ATOM 837 N N . ASP A 1 101 ? -16.404 -0.230 -0.661 1.00 88.75 101 ASP A N 1
ATOM 838 C CA . ASP A 1 101 ? -16.803 1.134 -0.967 1.00 88.75 101 ASP A CA 1
ATOM 839 C C . ASP A 1 101 ? -15.572 1.915 -1.416 1.00 88.75 101 ASP A C 1
ATOM 841 O O . ASP A 1 101 ? -14.793 2.427 -0.611 1.00 88.75 101 ASP A O 1
ATOM 845 N N . TYR A 1 102 ? -15.403 1.991 -2.734 1.00 89.56 102 TYR A N 1
ATOM 846 C CA . TYR A 1 102 ? -14.285 2.692 -3.350 1.00 89.56 102 TYR A CA 1
ATOM 847 C C . TYR A 1 102 ? -14.459 4.223 -3.362 1.00 89.56 102 TYR A C 1
ATOM 849 O O . TYR A 1 102 ? -13.535 4.942 -3.745 1.00 89.56 102 TYR A O 1
ATOM 857 N N . SER A 1 103 ? -15.616 4.748 -2.937 1.00 92.06 103 SER A N 1
ATOM 858 C CA . SER A 1 103 ? -15.815 6.196 -2.792 1.00 92.06 103 SER A CA 1
ATOM 859 C C . SER A 1 103 ? -15.142 6.749 -1.535 1.00 92.06 103 SER A C 1
ATOM 861 O O . SER A 1 103 ? -14.767 7.926 -1.518 1.00 92.06 103 SER A O 1
ATOM 863 N N . LYS A 1 104 ? -14.925 5.885 -0.531 1.00 94.50 104 LYS A N 1
ATOM 864 C CA . LYS A 1 104 ? -14.238 6.227 0.715 1.00 94.50 104 LYS A CA 1
ATOM 865 C C . LYS A 1 104 ? -12.863 6.810 0.466 1.00 94.50 104 LYS A C 1
ATOM 867 O O . LYS A 1 104 ? -12.165 6.461 -0.487 1.00 94.50 104 LYS A O 1
ATOM 872 N N . LYS A 1 105 ? -12.455 7.658 1.392 1.00 96.19 105 LYS A N 1
ATOM 873 C CA . LYS A 1 105 ? -11.127 8.244 1.493 1.00 96.19 105 LYS A CA 1
ATOM 874 C C . LYS A 1 105 ? -10.491 7.799 2.805 1.00 96.19 105 LYS A C 1
ATOM 876 O O . LYS A 1 105 ? -11.129 7.155 3.638 1.00 96.19 105 LYS A O 1
ATOM 881 N N . LYS A 1 106 ? -9.221 8.148 3.015 1.00 94.31 106 LYS A N 1
ATOM 882 C CA . LYS A 1 106 ? -8.534 7.802 4.269 1.00 94.31 106 LYS A CA 1
ATOM 883 C C . LYS A 1 106 ? -9.219 8.415 5.496 1.00 94.31 106 LYS A C 1
ATOM 885 O O . LYS A 1 106 ? -9.177 7.823 6.565 1.00 94.31 106 LYS A O 1
ATOM 890 N N . GLU A 1 107 ? -9.852 9.577 5.335 1.00 95.00 107 GLU A N 1
ATOM 891 C CA . GLU A 1 107 ? -10.548 10.281 6.414 1.00 95.00 107 GLU A CA 1
ATOM 892 C C . GLU A 1 107 ? -11.803 9.528 6.882 1.00 95.00 107 GLU A C 1
ATOM 894 O O . GLU A 1 107 ? -12.201 9.665 8.035 1.00 95.00 107 GLU A O 1
ATOM 899 N N . ASP A 1 108 ? -12.378 8.685 6.019 1.00 94.94 108 ASP A N 1
ATOM 900 C CA . ASP A 1 108 ? -13.564 7.873 6.314 1.00 94.94 108 ASP A CA 1
ATOM 901 C C . ASP A 1 108 ? -13.213 6.534 6.994 1.00 94.94 108 ASP A C 1
ATOM 903 O O . ASP A 1 108 ? -14.099 5.747 7.340 1.00 94.94 108 ASP A O 1
ATOM 907 N N . ILE A 1 109 ? -11.917 6.236 7.152 1.00 92.19 109 ILE A N 1
ATOM 908 C CA . ILE A 1 109 ? -11.404 4.982 7.708 1.00 92.19 109 ILE A CA 1
ATOM 909 C C . ILE A 1 109 ? -10.758 5.282 9.061 1.00 92.19 109 ILE A C 1
ATOM 911 O O . ILE A 1 109 ? -9.605 5.701 9.144 1.00 92.19 109 ILE A O 1
ATOM 915 N N . SER A 1 110 ? -11.493 5.022 10.143 1.00 91.50 110 SER A N 1
ATOM 916 C CA . SER A 1 110 ? -11.053 5.345 11.508 1.00 91.50 110 SER A CA 1
ATOM 917 C C . SER A 1 110 ? -9.726 4.693 11.904 1.00 91.50 110 SER A C 1
ATOM 919 O O . SER A 1 110 ? -9.000 5.252 12.711 1.00 91.50 110 SER A O 1
ATOM 921 N N . SER A 1 111 ? -9.418 3.522 11.341 1.00 91.94 111 SER A N 1
ATOM 922 C CA . SER A 1 111 ? -8.214 2.723 11.606 1.00 91.94 111 SER A CA 1
ATOM 923 C C . SER A 1 111 ? -7.032 3.039 10.675 1.00 91.94 111 SER A C 1
ATOM 925 O O . SER A 1 111 ? -6.004 2.357 10.716 1.00 91.94 111 SER A O 1
ATOM 927 N N . PHE A 1 112 ? -7.163 4.034 9.789 1.00 94.31 112 PHE A N 1
ATOM 928 C CA . PHE A 1 112 ? -6.176 4.298 8.740 1.00 94.31 112 PHE A CA 1
ATOM 929 C C . PHE A 1 112 ? -4.797 4.657 9.304 1.00 94.31 112 PHE A C 1
ATOM 931 O O . PHE A 1 112 ? -3.780 4.146 8.831 1.00 94.31 112 PHE A O 1
ATOM 938 N N . ASN A 1 113 ? -4.756 5.518 10.323 1.00 94.75 113 ASN A N 1
ATOM 939 C CA . ASN A 1 113 ? -3.503 5.984 10.918 1.00 94.75 113 ASN A CA 1
ATOM 940 C C . ASN A 1 113 ? -2.772 4.854 11.652 1.00 94.75 113 ASN A C 1
ATOM 942 O O . ASN A 1 113 ? -1.545 4.753 11.589 1.00 94.75 113 ASN A O 1
ATOM 946 N N . GLU A 1 114 ? -3.516 3.969 12.309 1.00 94.75 114 GLU A N 1
ATOM 947 C CA . GLU A 1 114 ? -2.975 2.774 12.9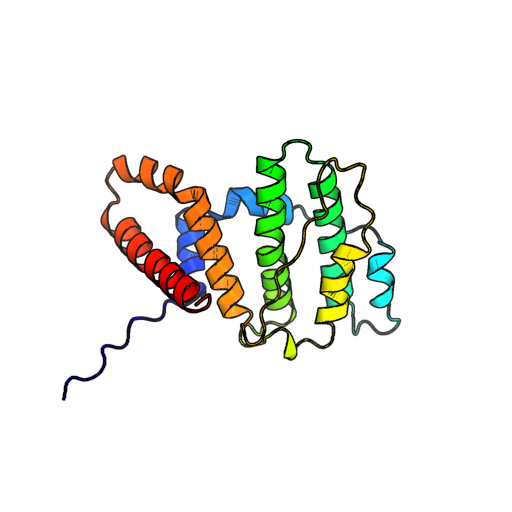36 1.00 94.75 114 GLU A CA 1
ATOM 948 C C . GLU A 1 114 ? -2.392 1.827 11.888 1.00 94.75 114 GLU A C 1
ATOM 950 O O . GLU A 1 114 ? -1.267 1.361 12.065 1.00 94.75 114 GLU A O 1
ATOM 955 N N . LEU A 1 115 ? -3.119 1.587 10.789 1.00 95.19 115 LEU A N 1
ATOM 956 C CA . LEU A 1 115 ? -2.694 0.701 9.704 1.00 95.19 115 LEU A CA 1
ATOM 957 C C . LEU A 1 115 ? -1.434 1.216 9.004 1.00 95.19 115 LEU A C 1
ATOM 959 O O . LEU A 1 115 ? -0.461 0.476 8.870 1.00 95.19 115 LEU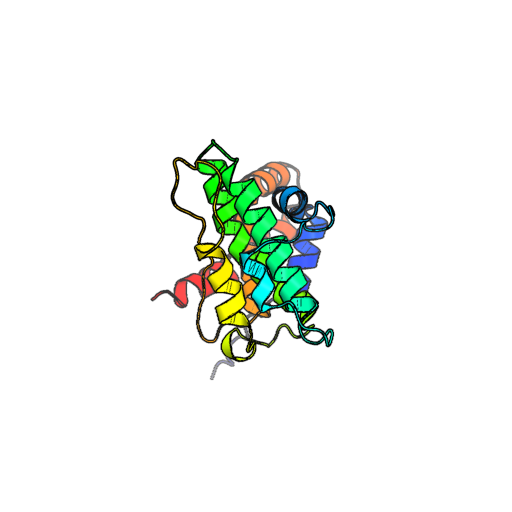 A O 1
ATOM 963 N N . ILE A 1 116 ? -1.404 2.489 8.600 1.00 95.12 116 ILE A N 1
ATOM 964 C CA . ILE A 1 116 ? -0.228 3.064 7.934 1.00 95.12 116 ILE A CA 1
ATOM 965 C C . ILE A 1 116 ? 0.971 3.158 8.892 1.00 95.12 116 ILE A C 1
ATOM 967 O O . ILE A 1 116 ? 2.119 2.972 8.485 1.00 95.12 116 ILE A O 1
ATOM 971 N N . GLY A 1 117 ? 0.714 3.374 10.188 1.00 94.06 117 GLY A N 1
ATOM 972 C CA . GLY A 1 117 ? 1.735 3.438 11.230 1.00 94.06 117 GLY A CA 1
ATOM 973 C C . GLY A 1 117 ? 2.480 2.119 11.460 1.00 94.06 117 GLY A C 1
ATOM 974 O O . GLY A 1 117 ? 3.602 2.139 11.974 1.00 94.06 117 GLY A O 1
ATOM 975 N N . VAL A 1 118 ? 1.912 0.980 11.045 1.00 93.38 118 VAL A N 1
ATOM 976 C CA . VAL A 1 118 ? 2.559 -0.345 11.108 1.00 93.38 118 VAL A CA 1
ATOM 977 C C . VAL A 1 118 ? 3.901 -0.338 10.384 1.00 93.38 118 VAL A C 1
ATOM 979 O O . VAL A 1 118 ? 4.869 -0.891 10.902 1.00 93.38 118 VAL A O 1
ATOM 982 N N . VAL A 1 119 ? 3.999 0.360 9.249 1.00 92.44 119 VAL A N 1
ATOM 983 C CA . VAL A 1 119 ? 5.218 0.440 8.425 1.00 92.44 119 VAL A CA 1
ATOM 984 C C . VAL A 1 119 ? 6.438 0.887 9.234 1.00 92.44 119 VAL A C 1
ATOM 986 O O . VAL A 1 119 ? 7.543 0.379 9.049 1.00 92.44 119 VAL A O 1
ATOM 989 N N . ASN A 1 120 ? 6.233 1.796 10.188 1.00 90.50 120 ASN A N 1
ATOM 990 C CA . ASN A 1 120 ? 7.304 2.312 11.034 1.00 90.50 120 ASN A CA 1
ATOM 991 C C . ASN A 1 120 ? 7.699 1.327 12.144 1.00 90.50 120 ASN A C 1
ATOM 993 O O . ASN A 1 120 ? 8.867 1.283 12.538 1.00 90.50 120 ASN A O 1
ATOM 997 N N . LYS A 1 121 ? 6.741 0.521 12.614 1.00 91.12 121 LYS A N 1
ATOM 998 C CA . LYS A 1 121 ? 6.884 -0.414 13.740 1.00 91.12 121 LYS A CA 1
ATOM 999 C C . LYS A 1 121 ? 7.484 -1.762 13.343 1.00 91.12 121 LYS A C 1
ATOM 1001 O O . LYS A 1 121 ? 8.057 -2.429 14.196 1.00 91.12 121 LYS A O 1
ATOM 1006 N N . VAL A 1 122 ? 7.372 -2.170 12.077 1.00 89.06 122 VAL A N 1
ATOM 1007 C CA . VAL A 1 122 ? 7.964 -3.432 11.607 1.00 89.06 122 VAL A CA 1
ATOM 1008 C C . VAL A 1 122 ? 9.485 -3.363 11.696 1.00 89.06 122 VAL A C 1
ATOM 1010 O O . VAL A 1 122 ? 10.111 -2.416 11.202 1.00 89.06 122 VAL A O 1
ATOM 1013 N N . ASN A 1 123 ? 10.082 -4.374 12.325 1.00 84.56 123 ASN A N 1
ATOM 1014 C CA . ASN A 1 123 ? 11.520 -4.576 12.291 1.00 84.56 123 ASN A CA 1
ATOM 1015 C C . ASN A 1 123 ? 11.880 -5.268 10.974 1.00 84.56 123 ASN A C 1
ATOM 1017 O O . ASN A 1 123 ? 11.493 -6.408 10.744 1.00 84.56 123 ASN A O 1
ATOM 1021 N N . ILE A 1 124 ? 12.574 -4.556 10.092 1.00 81.44 124 ILE A N 1
ATOM 1022 C CA . ILE A 1 124 ? 12.958 -5.090 8.785 1.00 81.44 124 ILE A CA 1
ATOM 1023 C C . ILE A 1 124 ? 14.310 -5.796 8.964 1.00 81.44 124 ILE A C 1
ATOM 1025 O O . ILE A 1 124 ? 15.213 -5.173 9.536 1.00 81.44 124 ILE A O 1
ATOM 1029 N N . PRO A 1 125 ? 14.480 -7.049 8.493 1.00 71.56 125 PRO A N 1
ATOM 1030 C CA . PRO A 1 125 ? 15.777 -7.730 8.488 1.00 71.56 125 PRO A CA 1
ATOM 1031 C C . PRO A 1 125 ? 16.853 -6.828 7.878 1.00 71.56 125 PRO A C 1
ATOM 1033 O O . PRO A 1 125 ? 16.510 -6.022 7.018 1.00 71.56 125 PRO A O 1
ATOM 1036 N N . GLN A 1 126 ? 18.116 -6.946 8.321 1.00 63.00 126 GLN A N 1
ATOM 1037 C CA . GLN A 1 126 ? 19.262 -6.092 7.946 1.00 63.00 126 GLN A CA 1
ATOM 1038 C C . GLN A 1 126 ? 19.216 -5.585 6.490 1.00 63.00 126 GLN A C 1
ATOM 1040 O O . GLN A 1 126 ? 19.807 -6.156 5.576 1.00 63.00 126 GLN A O 1
ATOM 1045 N N . SER A 1 127 ? 18.528 -4.463 6.289 1.00 66.75 127 SER A N 1
ATOM 1046 C CA . SER A 1 127 ? 18.354 -3.834 4.991 1.00 66.75 127 SER A CA 1
ATOM 1047 C C . SER A 1 127 ? 19.397 -2.738 4.890 1.00 66.75 127 SER A C 1
ATOM 1049 O O . SER A 1 127 ? 19.439 -1.831 5.720 1.00 66.75 127 SER A O 1
ATOM 1051 N N . ARG A 1 128 ? 20.219 -2.777 3.837 1.00 78.12 128 ARG A N 1
ATOM 1052 C CA . ARG A 1 128 ? 21.134 -1.670 3.497 1.00 78.12 128 ARG A CA 1
ATOM 1053 C C . ARG A 1 128 ? 20.385 -0.403 3.056 1.00 78.12 128 ARG A C 1
ATOM 1055 O O . ARG A 1 128 ? 21.013 0.623 2.811 1.00 78.12 128 ARG A O 1
ATOM 1062 N N . TYR A 1 129 ? 19.059 -0.478 2.929 1.00 83.06 129 TYR A N 1
ATOM 1063 C CA . TYR A 1 129 ? 18.196 0.571 2.396 1.00 83.06 129 TYR A CA 1
ATOM 1064 C C . TYR A 1 129 ? 17.155 1.050 3.424 1.00 83.06 129 TYR A C 1
ATOM 1066 O O . TYR A 1 129 ? 16.707 0.254 4.258 1.00 83.06 129 TYR A O 1
ATOM 1074 N N . PRO A 1 130 ? 16.709 2.320 3.343 1.00 85.75 130 PRO A N 1
ATOM 1075 C CA . PRO A 1 130 ? 15.648 2.859 4.198 1.00 85.75 130 PRO A CA 1
ATOM 1076 C C . PRO A 1 130 ? 14.350 2.059 4.084 1.00 85.75 130 PRO A C 1
ATOM 1078 O O . PRO A 1 130 ? 14.042 1.572 2.997 1.00 85.75 130 PRO A O 1
ATOM 1081 N N . LYS A 1 131 ? 13.558 1.958 5.161 1.00 86.88 131 LYS A N 1
ATOM 1082 C CA . LYS A 1 131 ? 12.254 1.263 5.151 1.00 86.88 131 LYS A CA 1
ATOM 1083 C C . LYS A 1 131 ? 11.358 1.771 4.011 1.00 86.88 131 LYS A C 1
ATOM 1085 O O . LYS A 1 131 ? 11.407 2.951 3.664 1.00 86.88 131 LYS A O 1
ATOM 1090 N N . CYS A 1 132 ? 10.538 0.885 3.435 1.00 91.56 132 CYS A N 1
ATOM 1091 C CA . CYS A 1 132 ? 9.482 1.332 2.526 1.00 91.56 132 CYS A CA 1
ATOM 1092 C C . CYS A 1 132 ? 8.570 2.326 3.253 1.00 91.56 132 CYS A C 1
ATOM 1094 O O . CYS A 1 132 ? 8.376 2.218 4.461 1.00 91.56 132 CYS A O 1
ATOM 1096 N N . THR A 1 133 ? 7.973 3.251 2.512 1.00 90.94 133 THR A N 1
ATOM 1097 C CA . THR A 1 133 ? 6.942 4.154 3.022 1.00 90.94 133 THR A CA 1
ATOM 1098 C C . THR A 1 133 ? 5.665 3.970 2.215 1.00 90.94 133 THR A C 1
ATOM 1100 O O . THR A 1 133 ? 5.704 3.622 1.033 1.00 90.94 133 THR A O 1
ATOM 1103 N N . LEU A 1 134 ? 4.521 4.184 2.860 1.00 94.44 134 LEU A N 1
ATOM 1104 C CA . LEU A 1 134 ? 3.231 4.250 2.181 1.00 94.44 134 LEU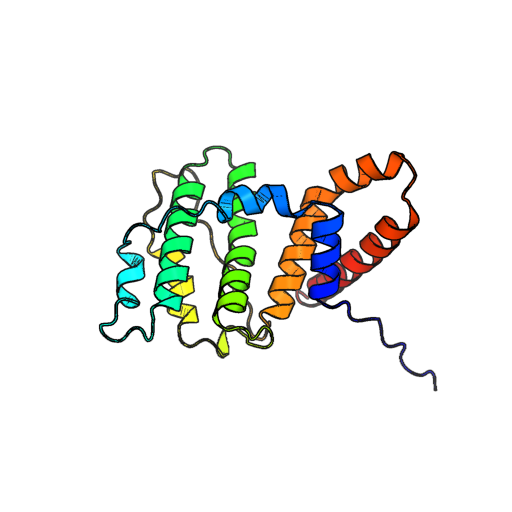 A CA 1
ATOM 1105 C C . LEU A 1 134 ? 2.886 5.713 1.929 1.00 94.44 134 LEU A C 1
ATOM 1107 O O . LEU A 1 134 ? 3.009 6.547 2.828 1.00 94.44 134 LEU A O 1
ATOM 1111 N N . LYS A 1 135 ? 2.446 6.031 0.711 1.00 93.31 135 LYS A N 1
ATOM 1112 C CA . LYS A 1 135 ? 1.974 7.385 0.401 1.00 93.31 135 LYS A CA 1
ATOM 1113 C C . LYS A 1 135 ? 0.577 7.598 0.978 1.00 93.31 135 LYS A C 1
ATOM 1115 O O . LYS A 1 135 ? -0.268 6.703 0.955 1.00 93.31 135 LYS A O 1
ATOM 1120 N N . SER A 1 136 ? 0.321 8.808 1.458 1.00 92.25 136 SER A N 1
ATOM 1121 C CA . SER A 1 136 ? -0.987 9.224 1.954 1.00 92.25 136 SER A CA 1
ATOM 1122 C C . SER A 1 136 ? -1.319 10.609 1.430 1.00 92.25 136 SER A C 1
ATOM 1124 O O . SER A 1 136 ? -0.538 11.538 1.599 1.00 92.25 136 SER A O 1
ATOM 1126 N N . GLU A 1 137 ? -2.486 10.743 0.808 1.00 93.06 137 GLU A N 1
ATOM 1127 C CA . GLU A 1 137 ? -2.984 11.999 0.247 1.00 93.06 137 GLU A CA 1
ATOM 1128 C C . GLU A 1 137 ? -4.388 12.253 0.785 1.00 93.06 137 GLU A C 1
ATOM 1130 O O . GLU A 1 137 ? -5.200 11.334 0.881 1.00 93.06 137 GLU A O 1
ATOM 1135 N N . THR A 1 138 ? -4.642 13.488 1.205 1.00 92.06 138 THR A N 1
ATOM 1136 C CA . THR A 1 138 ? -5.930 13.890 1.775 1.00 92.06 138 THR A CA 1
ATOM 1137 C C . THR A 1 138 ? -6.955 14.102 0.674 1.00 92.06 138 THR A C 1
ATOM 1139 O O . THR A 1 138 ? -6.635 14.666 -0.369 1.00 92.06 138 THR A O 1
ATOM 1142 N N . GLY A 1 139 ? -8.191 13.655 0.895 1.00 92.88 139 GLY A N 1
ATOM 1143 C CA . GLY A 1 139 ? -9.280 13.871 -0.058 1.00 92.88 139 GLY A CA 1
ATOM 1144 C C . GLY A 1 139 ? -9.302 12.917 -1.261 1.00 92.88 139 GLY A C 1
ATOM 1145 O O . GLY A 1 139 ? -10.226 13.006 -2.072 1.00 92.88 139 GLY A O 1
ATOM 1146 N N . VAL A 1 140 ? -8.332 12.004 -1.376 1.00 92.75 140 VAL A N 1
ATOM 1147 C CA . VAL A 1 140 ? -8.217 11.035 -2.477 1.00 92.75 140 VAL A CA 1
ATOM 1148 C C . VAL A 1 140 ? -8.992 9.762 -2.143 1.00 92.75 140 VAL A C 1
ATOM 1150 O O . VAL A 1 140 ? -8.762 9.150 -1.099 1.00 92.75 140 VAL A O 1
ATOM 1153 N N . SER A 1 141 ? -9.905 9.360 -3.030 1.00 94.62 141 SER A N 1
ATOM 1154 C CA . SER A 1 141 ? -10.725 8.160 -2.844 1.00 94.62 141 SER A CA 1
ATOM 1155 C C . SER A 1 141 ? -9.965 6.871 -3.161 1.00 94.62 141 SER A C 1
ATOM 1157 O O . SER A 1 141 ? -8.976 6.868 -3.900 1.00 94.62 141 SER A O 1
ATOM 1159 N N . LEU A 1 142 ? -10.456 5.747 -2.639 1.00 93.62 142 LEU A N 1
ATOM 1160 C CA . LEU A 1 142 ? -9.940 4.416 -2.961 1.00 93.62 142 LEU A CA 1
ATOM 1161 C C . LEU A 1 142 ? -10.073 4.097 -4.465 1.00 93.62 142 LEU A C 1
ATOM 1163 O O . LEU A 1 142 ? -9.180 3.473 -5.032 1.00 93.62 142 LEU A O 1
ATOM 1167 N N . ASP A 1 143 ? -11.127 4.571 -5.140 1.00 90.06 143 ASP A N 1
ATOM 1168 C CA . ASP A 1 143 ? -11.294 4.467 -6.602 1.00 90.06 143 ASP A CA 1
ATOM 1169 C C . ASP A 1 143 ? -10.158 5.176 -7.351 1.00 90.06 143 ASP A C 1
ATOM 1171 O O . ASP A 1 143 ? -9.594 4.639 -8.307 1.00 90.06 143 ASP A O 1
ATOM 1175 N N . GLU A 1 144 ? -9.769 6.368 -6.893 1.00 89.94 144 GLU A N 1
ATOM 1176 C CA . GLU A 1 144 ? -8.644 7.083 -7.487 1.00 89.94 144 GLU A CA 1
ATOM 1177 C C . GLU A 1 144 ? -7.336 6.315 -7.263 1.00 89.94 144 GLU A C 1
ATOM 1179 O O . GLU A 1 144 ? -6.593 6.098 -8.221 1.00 89.94 144 GLU A O 1
ATOM 1184 N N . TRP A 1 145 ? -7.082 5.801 -6.052 1.00 91.94 145 TRP A N 1
ATOM 1185 C CA . TRP A 1 145 ? -5.932 4.924 -5.781 1.00 91.94 145 TRP A CA 1
ATOM 1186 C C . TRP A 1 145 ? -5.892 3.689 -6.686 1.00 91.94 145 TRP A C 1
ATOM 1188 O O . TRP A 1 145 ? -4.824 3.339 -7.198 1.00 91.94 145 TRP A O 1
ATOM 1198 N N . LYS A 1 146 ? -7.048 3.079 -6.959 1.00 87.75 146 LYS A N 1
ATOM 1199 C CA . LYS A 1 146 ? -7.188 1.952 -7.886 1.00 87.75 146 LYS A CA 1
ATOM 1200 C C . LYS A 1 146 ? -6.833 2.337 -9.326 1.00 87.75 146 LYS A C 1
ATOM 1202 O O . LYS A 1 146 ? -6.064 1.635 -9.986 1.00 87.75 146 LYS A O 1
ATOM 1207 N N . LYS A 1 147 ? -7.272 3.504 -9.808 1.00 84.19 147 LYS A N 1
ATOM 1208 C CA . LYS A 1 147 ? -6.841 4.042 -11.116 1.00 84.19 147 LYS A CA 1
ATOM 1209 C C . LYS A 1 147 ? -5.335 4.302 -11.162 1.00 84.19 147 LYS A C 1
ATOM 1211 O O . LYS A 1 147 ? -4.690 4.035 -12.184 1.00 84.19 147 LYS A O 1
ATOM 1216 N N . ARG A 1 148 ? -4.745 4.783 -10.060 1.00 87.81 148 ARG A N 1
ATOM 1217 C CA . ARG A 1 148 ? -3.291 4.995 -9.951 1.00 87.81 148 ARG A CA 1
ATOM 1218 C C . ARG A 1 148 ? -2.518 3.678 -10.015 1.00 87.81 148 ARG A C 1
ATOM 1220 O O . ARG A 1 148 ? -1.533 3.613 -10.748 1.00 87.81 148 ARG A O 1
ATOM 1227 N N . LYS A 1 149 ? -2.996 2.629 -9.332 1.00 86.44 149 LYS A N 1
ATOM 1228 C CA . LYS A 1 149 ? -2.448 1.262 -9.407 1.00 86.44 149 LYS A CA 1
ATOM 1229 C C . LYS A 1 149 ? -2.350 0.794 -10.858 1.00 86.44 149 LYS A C 1
ATOM 1231 O O . LYS A 1 149 ? -1.276 0.420 -11.323 1.00 86.44 149 LYS A O 1
ATOM 1236 N N . LEU A 1 150 ? -3.457 0.882 -11.591 1.00 80.69 150 LEU A N 1
ATOM 1237 C CA . LEU A 1 150 ? -3.544 0.431 -12.984 1.00 80.69 150 LEU A CA 1
ATOM 1238 C C . LEU A 1 150 ? -2.634 1.255 -13.904 1.00 80.69 150 LEU A C 1
ATOM 1240 O O . LEU A 1 150 ? -1.921 0.703 -14.741 1.00 80.69 150 LEU A O 1
ATOM 1244 N N . SER A 1 151 ? -2.577 2.570 -13.687 1.00 80.81 151 SER A N 1
ATOM 1245 C CA . SER A 1 151 ? -1.670 3.464 -14.420 1.00 80.81 151 SER A CA 1
ATOM 1246 C C . SER A 1 151 ? -0.196 3.139 -14.155 1.00 80.81 151 SER A C 1
ATOM 1248 O O . SER A 1 151 ? 0.622 3.159 -15.077 1.00 80.81 151 SER A O 1
ATOM 1250 N N . TYR A 1 152 ? 0.154 2.808 -12.909 1.00 83.19 152 TYR A N 1
ATOM 1251 C CA . TYR A 1 152 ? 1.502 2.389 -12.535 1.00 83.19 152 TYR A CA 1
ATOM 1252 C C . TYR A 1 152 ? 1.893 1.074 -13.219 1.00 83.19 152 TYR A C 1
ATOM 1254 O O . TYR A 1 152 ? 2.961 1.006 -13.829 1.00 83.19 152 TYR A O 1
ATOM 1262 N N . ILE A 1 153 ? 1.015 0.066 -13.180 1.00 79.38 153 ILE A N 1
ATOM 1263 C CA . ILE A 1 153 ? 1.219 -1.227 -13.851 1.00 79.38 153 ILE A CA 1
ATOM 1264 C C . ILE A 1 153 ? 1.427 -1.020 -15.353 1.00 79.38 153 ILE A C 1
ATOM 1266 O O . ILE A 1 153 ? 2.399 -1.527 -15.912 1.00 79.38 153 ILE A O 1
ATOM 1270 N N . TYR A 1 154 ? 0.569 -0.229 -16.003 1.00 76.12 154 TYR A N 1
ATOM 1271 C CA . TYR A 1 154 ? 0.710 0.082 -17.425 1.00 76.12 154 TYR A CA 1
ATOM 1272 C C . TYR A 1 154 ? 2.061 0.735 -17.729 1.00 76.12 154 TYR A C 1
ATOM 1274 O O . TYR A 1 154 ? 2.776 0.296 -18.626 1.00 76.12 154 TYR A O 1
ATOM 1282 N N . LYS A 1 155 ? 2.452 1.756 -16.953 1.00 79.44 155 LYS A N 1
ATOM 1283 C CA . LYS A 1 155 ? 3.732 2.453 -17.136 1.00 79.44 155 LYS A CA 1
ATOM 1284 C C . LYS A 1 155 ? 4.921 1.502 -16.996 1.00 79.44 155 LYS A C 1
ATOM 1286 O O . LYS A 1 155 ? 5.870 1.611 -17.767 1.00 79.44 155 LYS A O 1
AT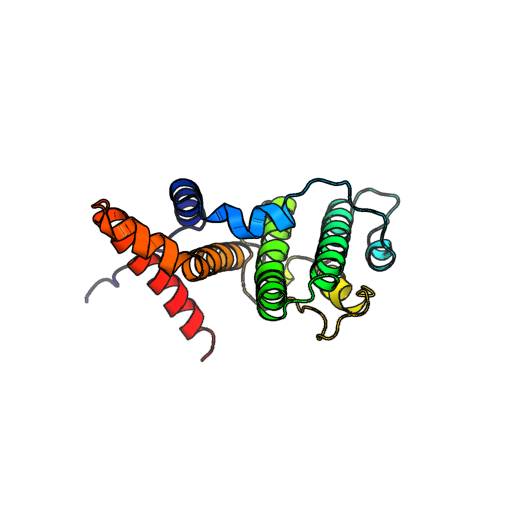OM 1291 N N . LYS A 1 156 ? 4.879 0.586 -16.025 1.00 80.19 156 LYS A N 1
ATOM 1292 C CA . LYS A 1 156 ? 5.948 -0.395 -15.794 1.00 80.19 156 LYS A CA 1
ATOM 1293 C C . LYS A 1 156 ? 6.078 -1.410 -16.925 1.00 80.19 156 LYS A C 1
ATOM 1295 O O . LYS A 1 156 ? 7.197 -1.735 -17.296 1.00 80.19 156 LYS A O 1
ATOM 1300 N N . ASN A 1 157 ? 4.962 -1.818 -17.519 1.00 76.12 157 ASN A N 1
ATOM 1301 C CA . ASN A 1 157 ? 4.933 -2.779 -18.621 1.00 76.12 157 ASN A CA 1
ATOM 1302 C C . ASN A 1 157 ? 4.927 -2.113 -20.011 1.00 76.12 157 ASN A C 1
ATOM 1304 O O . ASN A 1 157 ? 4.774 -2.797 -21.018 1.00 76.12 157 ASN A O 1
ATOM 1308 N N . TYR A 1 158 ? 5.080 -0.787 -20.101 1.00 75.44 158 TYR A N 1
ATOM 1309 C CA . TYR A 1 158 ? 4.906 -0.049 -21.357 1.00 75.44 158 TYR A CA 1
ATOM 1310 C C . TYR A 1 158 ? 5.814 -0.560 -22.482 1.00 75.44 158 TYR A C 1
ATOM 1312 O O . TYR A 1 158 ? 5.365 -0.691 -23.616 1.00 75.44 158 TYR A O 1
ATOM 1320 N N . ASN A 1 159 ? 7.074 -0.878 -22.178 1.00 74.69 159 ASN A N 1
ATOM 1321 C CA . ASN A 1 159 ? 8.011 -1.387 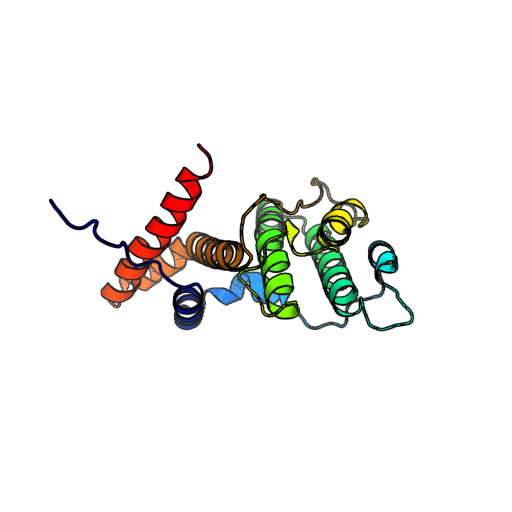-23.182 1.00 74.69 159 ASN A CA 1
ATOM 1322 C C . ASN A 1 159 ? 7.625 -2.787 -23.682 1.00 74.69 159 ASN A C 1
ATOM 1324 O O . ASN A 1 159 ? 7.756 -3.050 -24.874 1.00 74.69 159 ASN A O 1
ATOM 1328 N N . ASP A 1 160 ? 7.097 -3.640 -22.803 1.00 73.69 160 ASP A N 1
ATOM 1329 C CA . ASP A 1 160 ? 6.638 -4.991 -23.148 1.00 73.69 160 ASP A CA 1
ATOM 1330 C C . ASP A 1 160 ? 5.326 -4.964 -23.936 1.00 73.69 160 ASP A C 1
ATOM 1332 O O . ASP A 1 160 ? 5.094 -5.791 -24.813 1.00 73.69 160 ASP A O 1
ATOM 1336 N N . ILE A 1 161 ? 4.461 -3.991 -23.646 1.00 68.88 161 ILE A N 1
ATOM 1337 C CA . ILE A 1 161 ? 3.260 -3.714 -24.440 1.00 68.88 161 ILE A CA 1
ATOM 1338 C C . ILE A 1 161 ? 3.677 -3.210 -25.827 1.00 68.88 161 ILE A C 1
ATOM 1340 O O . ILE A 1 161 ? 3.245 -3.747 -26.844 1.00 68.88 161 ILE A O 1
ATOM 1344 N N . LYS A 1 162 ? 4.589 -2.233 -25.872 1.00 67.94 162 LYS A N 1
ATOM 1345 C CA . LYS A 1 162 ? 5.086 -1.625 -27.111 1.00 67.94 162 LYS A CA 1
ATOM 1346 C C . LYS A 1 162 ? 5.830 -2.623 -28.008 1.00 67.94 162 LYS A C 1
ATOM 1348 O O . LYS A 1 162 ? 5.786 -2.491 -29.227 1.00 67.94 162 LYS A O 1
ATOM 1353 N N . SER A 1 163 ? 6.540 -3.597 -27.441 1.00 67.25 163 SER A N 1
ATOM 1354 C CA . SER A 1 163 ? 7.235 -4.625 -28.225 1.00 67.25 163 SER A CA 1
ATOM 1355 C C . SER A 1 163 ? 6.264 -5.639 -28.839 1.00 67.25 163 SER A C 1
ATOM 1357 O O . SER A 1 163 ? 6.483 -6.081 -29.965 1.00 67.25 163 SER A O 1
ATOM 1359 N N . LYS A 1 164 ? 5.148 -5.937 -28.159 1.00 64.06 164 LYS A N 1
ATOM 1360 C CA . LYS A 1 164 ? 4.041 -6.748 -28.697 1.00 64.06 164 LYS A CA 1
ATOM 1361 C C . LYS A 1 164 ? 3.256 -6.015 -29.796 1.00 64.06 164 LYS A C 1
ATOM 1363 O O . LYS A 1 164 ? 2.837 -6.644 -30.767 1.00 64.06 164 LYS A O 1
ATOM 1368 N N . ASP A 1 165 ? 3.149 -4.687 -29.705 1.00 54.72 165 ASP A N 1
ATOM 1369 C CA . ASP A 1 165 ? 2.513 -3.806 -30.704 1.00 54.72 165 ASP A CA 1
ATOM 1370 C C . ASP A 1 165 ? 3.167 -3.841 -32.103 1.00 54.72 165 ASP A C 1
ATOM 1372 O O . ASP A 1 165 ? 2.545 -3.435 -33.086 1.00 54.72 165 ASP A O 1
ATOM 1376 N N . GLY A 1 166 ? 4.391 -4.367 -32.239 1.00 51.16 166 GLY A N 1
ATOM 1377 C CA . GLY A 1 166 ? 5.045 -4.577 -33.538 1.00 51.16 166 GLY A CA 1
ATOM 1378 C C . GLY A 1 166 ? 4.376 -5.629 -34.439 1.00 51.16 166 GLY A C 1
ATOM 1379 O O . GLY A 1 166 ? 4.826 -5.817 -35.566 1.00 51.16 166 GLY A O 1
ATOM 1380 N N . SER A 1 167 ? 3.321 -6.308 -33.964 1.00 46.41 167 SER A N 1
ATOM 1381 C CA . SER A 1 167 ? 2.695 -7.467 -34.623 1.00 46.41 167 SER A CA 1
ATOM 1382 C C . SER A 1 167 ? 1.247 -7.281 -35.122 1.00 46.41 167 SER A C 1
ATOM 1384 O O . SER A 1 167 ? 0.677 -8.227 -35.654 1.00 46.41 167 SER A O 1
ATOM 1386 N N . GLY A 1 168 ? 0.663 -6.073 -35.062 1.00 48.31 168 GLY A N 1
ATOM 1387 C CA . GLY A 1 168 ? -0.563 -5.754 -35.826 1.00 48.31 168 GLY A CA 1
ATOM 1388 C C . GLY A 1 168 ? -1.888 -5.581 -35.060 1.00 48.31 168 GLY A C 1
ATOM 1389 O O . GLY A 1 168 ? -2.908 -5.356 -35.703 1.00 48.31 168 GLY A O 1
ATOM 1390 N N . GLU A 1 169 ? -1.918 -5.560 -33.723 1.00 51.75 169 GLU A N 1
ATOM 1391 C CA . GLU A 1 169 ? -3.143 -5.279 -32.929 1.00 51.75 169 GLU A CA 1
ATOM 1392 C C . GLU A 1 169 ? -3.270 -3.796 -32.499 1.00 51.75 169 GLU A C 1
ATOM 1394 O O . GLU A 1 169 ? -3.485 -3.436 -31.343 1.00 51.75 169 GLU A O 1
ATOM 1399 N N . VAL A 1 170 ? -3.128 -2.880 -33.460 1.00 52.50 170 VAL A N 1
ATOM 1400 C CA . VAL A 1 170 ? -2.652 -1.505 -33.198 1.00 52.50 170 VAL A CA 1
ATOM 1401 C C . VAL A 1 170 ? -3.741 -0.482 -32.798 1.00 52.50 170 VAL A C 1
ATOM 1403 O O . VAL A 1 170 ? -3.420 0.641 -32.404 1.00 52.50 170 VAL A O 1
ATOM 1406 N N . HIS A 1 171 ? -5.038 -0.802 -32.849 1.00 52.00 171 HIS A N 1
ATOM 1407 C CA . HIS A 1 171 ? -6.081 0.199 -32.545 1.00 52.00 171 HIS A CA 1
ATOM 1408 C C . HIS A 1 171 ? -6.467 0.260 -31.055 1.00 52.00 171 HIS A C 1
ATOM 1410 O O . HIS A 1 171 ? -6.654 1.350 -30.506 1.00 52.00 171 HIS A O 1
ATOM 1416 N N . HIS A 1 172 ? -6.552 -0.888 -30.375 1.00 52.38 172 HIS A N 1
ATOM 1417 C CA . HIS A 1 172 ? -6.985 -0.941 -28.974 1.00 52.38 172 HIS A CA 1
ATOM 1418 C C . HIS A 1 172 ? -5.901 -0.399 -28.027 1.00 52.38 172 HIS A C 1
ATOM 1420 O O . HIS A 1 172 ? -6.186 0.443 -27.175 1.00 52.38 172 HIS A O 1
ATOM 1426 N N . LEU A 1 173 ? -4.639 -0.773 -28.261 1.00 54.25 173 LEU A N 1
ATOM 1427 C CA . LEU A 1 173 ? -3.474 -0.351 -27.473 1.00 54.25 173 LEU A CA 1
ATOM 1428 C C . LEU A 1 173 ? -3.154 1.150 -27.598 1.00 54.25 173 LEU A C 1
ATOM 1430 O O . LEU A 1 173 ? -2.800 1.797 -26.609 1.00 54.25 173 LEU A O 1
ATOM 1434 N N . LYS A 1 174 ? -3.395 1.758 -28.766 1.00 58.44 174 LYS A N 1
ATOM 1435 C CA . LYS A 1 174 ? -3.278 3.216 -28.948 1.00 58.44 174 LYS A CA 1
ATOM 1436 C C . LYS A 1 174 ? -4.379 3.996 -28.230 1.00 58.44 174 LYS A C 1
ATOM 1438 O O . LYS A 1 174 ? -4.089 4.994 -27.572 1.00 58.44 174 LYS A O 1
ATOM 1443 N N . GLN A 1 175 ? -5.631 3.536 -28.312 1.00 57.94 175 GLN A N 1
ATOM 1444 C C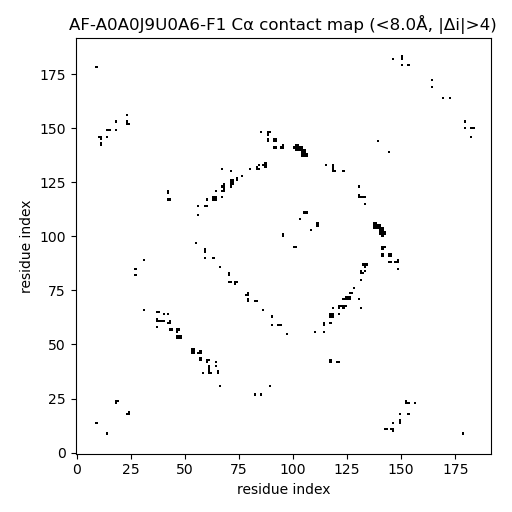A . GLN A 1 175 ? -6.744 4.123 -27.551 1.00 57.94 175 GLN A CA 1
ATOM 1445 C C . GLN A 1 175 ? -6.465 4.047 -26.044 1.00 57.94 175 GLN A C 1
ATOM 1447 O O . GLN A 1 175 ? -6.688 5.010 -25.319 1.00 57.94 175 GLN A O 1
ATOM 1452 N N . LEU A 1 176 ? -5.901 2.933 -25.586 1.00 57.91 176 LEU A N 1
ATOM 1453 C CA . LEU A 1 176 ? -5.457 2.709 -24.214 1.00 57.91 176 LEU A CA 1
ATOM 1454 C C . LEU A 1 176 ? -4.339 3.642 -23.764 1.00 57.91 176 LEU A C 1
ATOM 1456 O O . LEU A 1 176 ? -4.425 4.227 -22.687 1.00 57.91 176 LEU A O 1
ATOM 1460 N N . GLN A 1 177 ? -3.319 3.828 -24.597 1.00 61.88 177 GLN A N 1
ATOM 1461 C CA . GLN A 1 177 ? -2.214 4.729 -24.300 1.00 61.88 177 GLN A CA 1
ATOM 1462 C C . GLN A 1 177 ? -2.700 6.169 -24.118 1.00 61.88 177 GLN A C 1
ATOM 1464 O O . GLN A 1 177 ? -2.341 6.816 -23.138 1.00 61.88 177 GLN A O 1
ATOM 1469 N N . VAL A 1 178 ? -3.557 6.662 -25.018 1.00 62.75 178 VAL A N 1
ATOM 1470 C CA . VAL A 1 178 ? -4.153 8.008 -24.917 1.00 62.75 178 VAL A CA 1
ATOM 1471 C C . VAL A 1 178 ? -4.920 8.164 -23.603 1.00 62.75 178 VAL A C 1
ATOM 1473 O O . VAL A 1 178 ? -4.780 9.166 -22.902 1.00 62.75 178 VAL A O 1
ATOM 1476 N N . LYS A 1 179 ? -5.680 7.134 -23.246 1.00 62.06 179 LYS A N 1
ATOM 1477 C CA . LYS A 1 179 ? -6.531 7.071 -22.063 1.00 62.06 179 LYS A CA 1
ATOM 1478 C C . LYS A 1 179 ? -5.744 7.012 -20.746 1.00 62.06 179 LYS A C 1
ATOM 1480 O O . LYS A 1 179 ? -6.031 7.783 -19.832 1.00 62.06 179 LYS A O 1
ATOM 1485 N N . VAL A 1 180 ? -4.704 6.180 -20.659 1.00 59.44 180 VAL A N 1
ATOM 1486 C CA . VAL A 1 180 ? -3.797 6.130 -19.496 1.00 59.44 180 VAL A CA 1
ATOM 1487 C C . VAL A 1 180 ? -2.983 7.419 -19.382 1.00 59.44 180 VAL A C 1
ATOM 1489 O O . VAL A 1 180 ? -2.849 7.964 -18.289 1.00 59.44 180 VAL A O 1
ATOM 1492 N N . LEU A 1 181 ? -2.496 7.976 -20.498 1.00 62.06 181 LEU A N 1
ATOM 1493 C CA . LEU A 1 181 ? -1.816 9.277 -20.508 1.00 62.06 181 LEU A CA 1
ATOM 1494 C C . LEU A 1 181 ? -2.717 10.406 -19.995 1.00 62.06 181 LEU A C 1
ATOM 1496 O O . LEU A 1 181 ? -2.217 11.348 -19.386 1.00 62.06 181 LEU A O 1
ATOM 1500 N N . GLN A 1 182 ? -4.030 10.320 -20.200 1.00 63.19 182 GLN A N 1
ATOM 1501 C CA . GLN A 1 182 ? -4.985 11.298 -19.685 1.00 63.19 182 GLN A CA 1
ATOM 1502 C C . GLN A 1 182 ? -5.158 11.196 -18.163 1.00 63.19 182 GLN A C 1
ATOM 1504 O O . GLN A 1 182 ? -5.152 12.226 -17.489 1.00 63.19 182 GLN A O 1
ATOM 1509 N N . VAL A 1 183 ? -5.201 9.977 -17.609 1.00 57.03 183 VAL A N 1
ATOM 1510 C CA . VAL A 1 183 ? -5.150 9.748 -16.150 1.00 57.03 183 VAL A CA 1
ATOM 1511 C C . VAL A 1 183 ? -3.834 10.277 -15.569 1.00 57.03 183 VAL A C 1
ATOM 1513 O O . VAL A 1 183 ? -3.848 11.041 -14.607 1.00 57.03 183 VAL A O 1
ATOM 1516 N N . LEU A 1 184 ? -2.700 9.962 -16.202 1.00 56.34 184 LEU A N 1
ATOM 1517 C CA . LEU A 1 184 ? -1.378 10.434 -15.775 1.00 56.34 184 LEU A CA 1
ATOM 1518 C C . LEU A 1 184 ? -1.242 11.969 -15.842 1.00 56.34 184 LEU A C 1
ATOM 1520 O O . LEU A 1 184 ? -0.665 12.569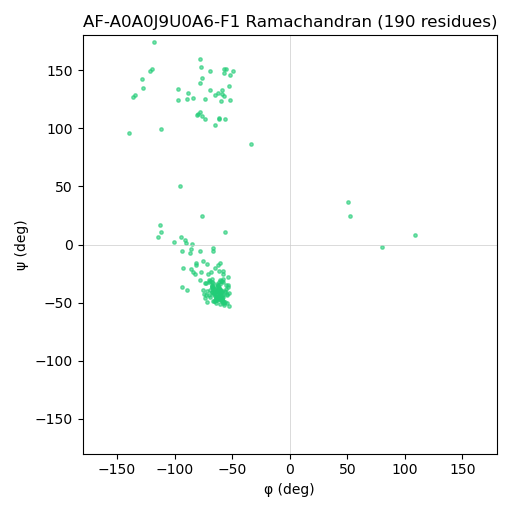 -14.937 1.00 56.34 184 LEU A O 1
ATOM 1524 N N . ARG A 1 185 ? -1.800 12.629 -16.870 1.00 57.75 185 ARG A N 1
ATOM 1525 C CA . ARG A 1 185 ? -1.833 14.104 -16.966 1.00 57.75 185 ARG A CA 1
ATOM 1526 C C . ARG A 1 185 ? -2.688 14.739 -15.873 1.00 57.75 185 ARG A C 1
ATOM 1528 O O . ARG A 1 185 ? -2.313 15.783 -15.347 1.00 57.75 185 ARG A O 1
ATOM 1535 N N . ASN A 1 186 ? -3.816 14.123 -15.523 1.00 54.97 186 ASN A N 1
ATOM 1536 C CA . ASN A 1 186 ? -4.654 14.600 -14.423 1.00 54.97 186 ASN A CA 1
ATOM 1537 C C . ASN A 1 186 ? -3.947 14.434 -13.067 1.00 54.97 186 ASN A C 1
ATOM 1539 O O . ASN A 1 186 ? -4.042 15.321 -12.226 1.00 54.97 186 ASN A O 1
ATOM 1543 N N . GLN A 1 187 ? -3.160 13.367 -12.888 1.00 52.94 187 GLN A N 1
ATOM 1544 C CA . GLN A 1 187 ? -2.321 13.174 -11.699 1.00 52.94 187 GLN A CA 1
ATOM 1545 C C . GLN A 1 187 ? -1.188 14.205 -11.591 1.00 52.94 187 GLN A C 1
ATOM 1547 O O . GLN A 1 187 ? -0.916 14.685 -10.496 1.00 52.94 187 GLN A O 1
ATOM 1552 N N . GLN A 1 188 ? -0.558 14.597 -12.706 1.00 47.66 188 GLN A N 1
ATOM 1553 C CA . GLN A 1 188 ? 0.463 15.658 -12.712 1.00 47.66 188 GLN A CA 1
ATOM 1554 C C . GLN A 1 188 ? -0.109 17.048 -12.394 1.00 47.66 188 GLN A C 1
ATOM 1556 O O . GLN A 1 188 ? 0.589 17.867 -11.808 1.00 47.66 188 GLN A O 1
ATOM 1561 N N . ARG A 1 189 ? -1.378 17.317 -12.729 1.00 39.53 189 ARG A N 1
ATOM 1562 C CA . ARG A 1 189 ? -2.057 18.578 -12.376 1.00 39.53 189 ARG A CA 1
ATOM 1563 C C . ARG A 1 189 ? -2.410 18.711 -10.892 1.00 39.53 189 ARG A C 1
ATOM 1565 O O . ARG A 1 189 ? -2.683 19.819 -10.464 1.00 39.53 189 ARG A O 1
ATOM 1572 N N . LEU A 1 190 ? -2.415 17.618 -10.128 1.00 34.81 190 LEU A N 1
ATOM 1573 C CA . LEU A 1 190 ? -2.653 17.628 -8.676 1.00 34.81 190 LEU A CA 1
ATOM 1574 C C . LEU A 1 190 ? -1.354 17.779 -7.858 1.00 34.81 190 LEU A C 1
ATOM 1576 O O . LEU A 1 190 ? -1.399 17.747 -6.633 1.00 34.81 190 LEU A O 1
ATOM 1580 N N . GLN A 1 191 ? -0.202 17.907 -8.526 1.00 34.91 191 GLN A N 1
ATOM 1581 C CA . GLN A 1 191 ? 1.120 18.096 -7.912 1.00 34.91 191 GLN A CA 1
ATOM 1582 C C . GLN A 1 191 ? 1.723 19.492 -8.187 1.00 34.91 191 GLN A C 1
ATOM 1584 O O . GLN A 1 191 ? 2.900 19.707 -7.898 1.00 34.91 191 GLN A O 1
ATOM 1589 N N . LEU A 1 192 ? 0.926 20.418 -8.736 1.00 29.11 192 LEU A N 1
ATOM 1590 C CA . LEU A 1 192 ? 1.213 21.848 -8.927 1.00 29.11 192 LEU A CA 1
ATOM 1591 C C . LEU A 1 192 ? 0.161 22.667 -8.175 1.00 29.11 192 LEU A C 1
ATOM 1593 O O . LEU A 1 192 ? 0.538 23.731 -7.642 1.00 29.11 192 LEU A O 1
#

Mean predicted aligned error: 9.77 Å

Radius of gyration: 18.52 Å; Cα contacts (8 Å, |Δi|>4): 157; chains: 1; bounding box: 43×47×58 Å

Nearest PDB structures (foldseek):
  4xkt-assembly1_J-2  TM=2.607E-01  e=1.366E+00  Escherichia coli
  4xkt-assembly1_D  TM=2.474E-01  e=1.508E+00  Escherichia coli
  5d8q-assembly1_E  TM=2.605E-01  e=2.354E+00  Pseudomonas aeruginosa PAO1
  5d8y-assembly1_P  TM=2.563E-01  e=3.498E+00  Pseudomonas aeruginosa PAO1
  3uof-assembly1_F  TM=1.841E-01  e=4.264E+00  Mycobacterium tuberculosis

Secondary structure (DSSP, 8-state):
-PPP-------HHHHHHHHHHTTTTHHHHHHHH--PPPPP-GGGGGG--SSGGGHHHHHHHHHHHHHHHHHHT---HHHHHHHHHHHHHHHHHHHHHHH--TT-BGGG-TTHHHHHHHHHHS--SS-SSPPP-----TT-BHHHHHHHHHHHHHHHTHHHHHHHGGGS-HHHHHHHHHHHHHHHHHHHHT--

Organism: NCBI:txid1035514

Sequence (192 aa):
MAKPAVTPVISAKDLEKIAEELKLKTFYDDFFLKSEQPKPADPCKIFETPDKKKENERNICLKLVRHLEKIGEITEKSKRDDYCNYLTYWFYDELGEIYKDYSKKKEDISSFNELIGVVNKVNIPQSRYPKCTLKSETGVSLDEWKKRKLSYIYKKNYNDIKSKDGSGEVHHLKQLQVKVLQVLRNQQRLQL

Foldseek 3Di:
DDDPDPDPPDFLVNLVVVCVVVVLCPPQCVLLVPPDQQDDDPLLCVLDDPPCPSVLLSRLQSSLLVLQQVLLPDQDPVVSVLSLVLSQLVSLVSVCVVVVDQQDALVNPPCSCSSQCSQVVRDHPPHPDDGRHHDHDPPDTSRLSSLVSSLSSCVVCVVVLVVVCVPPPPPPVVVVVVNSVVSVVVVVVVVD